Protein AF-0000000077903055 (afdb_homodimer)

Nearest PDB structures (foldseek):
  1r0u-assembly1_A  TM=8.007E-01  e=3.975E-08  Bacillus subtilis
  4rlu-assembly1_A  TM=5.010E-01  e=4.744E-01  Mycobacterium tuberculosis H37Rv
  4rlw-assembly1_A  TM=5.012E-01  e=4.744E-01  Mycobacterium tuberculosis H37Rv
  3oml-assembly1_A  TM=5.100E-01  e=9.884E-01  Drosophila melanogaster
  8pwz-assembly1_A-2  TM=3.673E-01  e=6.059E-01  Mycobacterium tuberculosis H37Rv

InterPro domains:
  IPR012674 Calycin [G3DSA:2.40.128.20] (6-153)
  IPR012674 Calycin [SSF50814] (25-152)
  IPR015231 Protein of unknown function DUF1934 [PF09148] (26-147)

Organism: NCBI:txid853

Sequence (308 aa):
MSKPLENYIIRIKSSIDQFDNEGVIREEDRDHIELMTRGSFTKKNGSYYISYKETQTIGFEGCTTTIKIAEDGSRVALLRFGRANSQLLIERDRRNLCHYETEVGSLTLGVTGDGIDCKLTEKGGSAAFSYLLDADDARIVSRNTLEMTVQHVNMSKPLENYIIRIKSSIDQFDNEGVIREEDRDHIELMTRGSFTKKNGSYYISYKETQTIGFEGCTTTIKIAEDGSRVALLRFGRANSQLLIERDRRNLCHYETEVGSLTLGVTGDGIDCKLTEKGGSAAFSYLLDADDARIVSRNTLEMTVQHVN

Secondary structure (DSSP, 8-state):
-------EEEEEEEEEEE--TTSPPPGGGEEEEEEEEEEEEEEETTEEEEEEE---TTS----EEEEEEETTSSEEEEEEESSS-EEEEEEBTBEEEEEEE-SS-EEEEEEEEEEEEE--BTTEEEEEEEEEEE-TT--EEEEEEEEEEEEE--/-------EEEEEEEEEEE--TTSPPPGGGEEEEEEEEEEEEEEETTEEEEEEE---TTS----EEEEEEETTSSEEEEEEESSS-EEEEEEBTBEEEEEEE-SS-EEEEEEEEEEEEE--BTTEEEEEEEEEEE-TT--EEEEEEEEEEEEE--

Solvent-accessible surface area (backbone atoms only — not comparable to full-atom values): 15883 Å² total; per-residue (Å²): 127,80,71,77,66,57,54,22,40,36,36,40,40,37,38,35,44,36,36,44,98,86,64,49,68,50,75,91,38,51,47,51,39,36,39,36,31,52,14,30,74,48,72,57,95,67,23,37,40,41,32,36,66,46,57,41,93,82,69,44,84,54,33,38,37,34,40,37,33,34,63,86,37,56,35,38,34,43,36,34,45,62,93,68,64,38,57,44,57,33,26,69,82,35,80,35,80,29,69,42,80,52,94,91,44,79,43,65,35,37,25,30,15,76,41,60,47,65,59,62,53,93,76,30,38,37,36,36,38,30,32,37,34,20,40,88,84,64,46,63,45,32,39,40,39,41,40,38,38,37,40,65,63,128,128,79,73,78,66,56,53,22,40,37,36,41,40,33,38,35,44,36,37,43,98,84,64,50,69,49,76,90,38,51,48,50,39,36,39,36,32,52,14,30,77,50,72,57,94,67,23,36,39,41,34,35,66,46,59,41,97,82,68,46,86,50,34,38,38,34,40,37,34,36,65,86,37,56,37,38,36,43,36,35,47,61,92,69,67,38,58,45,57,35,25,67,82,36,79,34,79,29,69,40,80,52,94,90,44,78,43,65,33,37,25,29,14,77,40,61,47,63,60,60,53,94,76,31,38,36,39,37,38,28,32,37,33,20,41,89,85,66,46,63,45,33,40,39,37,40,38,36,39,37,40,63,62,127

Radius of gyration: 19.92 Å; Cα contacts (8 Å, |Δi|>4): 836; chains: 2; bounding box: 52×53×40 Å

Structure (mmCIF, N/CA/C/O backbone):
data_AF-0000000077903055-model_v1
#
loop_
_entity.id
_entity.type
_entity.pdbx_description
1 polymer 'DUF1934 domain-containing protein'
#
loop_
_atom_site.group_PDB
_atom_site.id
_atom_site.type_symbol
_atom_site.label_atom_id
_atom_site.label_alt_id
_atom_site.label_comp_id
_atom_site.label_asym_id
_atom_site.label_entity_id
_atom_site.label_seq_id
_atom_site.pdbx_PDB_ins_code
_atom_site.Cartn_x
_atom_site.Cartn_y
_atom_site.Cartn_z
_atom_site.occupancy
_atom_site.B_iso_or_equiv
_atom_site.auth_seq_id
_atom_site.auth_comp_id
_atom_site.auth_asym_id
_atom_site.auth_atom_id
_atom_site.pdbx_PDB_model_num
ATOM 1 N N . MET A 1 1 ? 24.766 -7.297 4.523 1 34.44 1 MET A N 1
ATOM 2 C CA . MET A 1 1 ? 24.281 -7.754 3.227 1 34.44 1 MET A CA 1
ATOM 3 C C . MET A 1 1 ? 23.688 -6.598 2.428 1 34.44 1 MET A C 1
ATOM 5 O O . MET A 1 1 ? 23.031 -5.727 2.99 1 34.44 1 MET A O 1
ATOM 9 N N . SER A 1 2 ? 24.25 -6.273 1.332 1 46.31 2 SER A N 1
ATOM 10 C CA . SER A 1 2 ? 23.953 -5.113 0.496 1 46.31 2 SER A CA 1
ATOM 11 C C . SER A 1 2 ? 22.453 -5.027 0.19 1 46.31 2 SER A C 1
ATOM 13 O O . SER A 1 2 ? 21.812 -6.043 -0.061 1 46.31 2 SER A O 1
ATOM 15 N N . LYS A 1 3 ? 21.812 -4.156 0.69 1 57.69 3 LYS A N 1
ATOM 16 C CA . LYS A 1 3 ? 20.406 -3.959 0.342 1 57.69 3 LYS A CA 1
ATOM 17 C C . LYS A 1 3 ? 20.188 -4.176 -1.15 1 57.69 3 LYS A C 1
ATOM 19 O O . LYS A 1 3 ? 20.953 -3.701 -1.98 1 57.69 3 LYS A O 1
ATOM 24 N N . PRO A 1 4 ? 19.312 -5.203 -1.499 1 63.31 4 PRO A N 1
ATOM 25 C CA . PRO A 1 4 ? 19.094 -5.34 -2.941 1 63.31 4 PRO A CA 1
ATOM 26 C C . PRO A 1 4 ? 18.859 -4 -3.633 1 63.31 4 PRO A C 1
ATOM 28 O O . PRO A 1 4 ? 18.234 -3.107 -3.059 1 63.31 4 PRO A O 1
ATOM 31 N N . LEU A 1 5 ? 19.547 -3.898 -4.699 1 72.44 5 LEU A N 1
ATOM 32 C CA . LEU A 1 5 ? 19.453 -2.648 -5.445 1 72.44 5 LEU A CA 1
ATOM 33 C C . LEU A 1 5 ? 18.016 -2.416 -5.922 1 72.44 5 LEU A C 1
ATOM 35 O O . LEU A 1 5 ? 17.422 -3.287 -6.562 1 72.44 5 LEU A O 1
ATOM 39 N N . GLU A 1 6 ? 17.312 -1.484 -5.465 1 84.38 6 GLU A N 1
ATOM 40 C CA . GLU A 1 6 ? 15.969 -1.116 -5.906 1 84.38 6 GLU A CA 1
ATOM 41 C C . GLU A 1 6 ? 16.016 -0.256 -7.164 1 84.38 6 GLU A C 1
ATOM 43 O O . GLU A 1 6 ? 15.57 0.892 -7.156 1 84.38 6 GLU A O 1
ATOM 48 N N . ASN A 1 7 ? 16.422 -0.947 -8.32 1 91.19 7 ASN A N 1
ATOM 49 C CA . ASN A 1 7 ? 16.656 -0.188 -9.547 1 91.19 7 ASN A CA 1
ATOM 50 C C . ASN A 1 7 ? 15.594 -0.478 -10.594 1 91.19 7 ASN A C 1
ATOM 52 O O . ASN A 1 7 ? 15.852 -0.368 -11.797 1 91.19 7 ASN A O 1
ATOM 56 N N . TYR A 1 8 ? 14.523 -0.898 -10.156 1 95.06 8 TYR A N 1
ATOM 57 C CA . TYR A 1 8 ? 13.406 -1.129 -11.062 1 95.06 8 TYR A CA 1
ATOM 58 C C . TYR A 1 8 ? 12.156 -0.384 -10.594 1 95.06 8 TYR A C 1
ATOM 60 O O . TYR A 1 8 ? 11.961 -0.179 -9.391 1 95.06 8 TYR A O 1
ATOM 68 N N . ILE A 1 9 ? 11.32 0.032 -11.562 1 94.31 9 ILE A N 1
ATOM 69 C CA . ILE A 1 9 ? 9.969 0.513 -11.289 1 94.31 9 ILE A CA 1
ATOM 70 C C . ILE A 1 9 ? 8.984 -0.648 -11.367 1 94.31 9 ILE A C 1
ATOM 72 O O . ILE A 1 9 ? 8.906 -1.335 -12.391 1 94.31 9 ILE A O 1
ATOM 76 N N . ILE A 1 10 ? 8.297 -0.828 -10.312 1 94.75 10 ILE A N 1
ATOM 77 C CA . ILE A 1 10 ? 7.281 -1.867 -10.234 1 94.75 10 ILE A CA 1
ATOM 78 C C . ILE A 1 10 ? 5.891 -1.23 -10.258 1 94.75 10 ILE A C 1
ATOM 80 O O . ILE A 1 10 ? 5.594 -0.344 -9.453 1 94.75 10 ILE A O 1
ATOM 84 N N . ARG A 1 11 ? 5.074 -1.622 -11.195 1 94.44 11 ARG A N 1
ATOM 85 C CA . ARG A 1 11 ? 3.676 -1.216 -11.258 1 94.44 11 ARG A CA 1
ATOM 86 C C . ARG A 1 11 ? 2.75 -2.41 -11.055 1 94.44 11 ARG A C 1
ATOM 88 O O . ARG A 1 11 ? 2.912 -3.447 -11.695 1 94.44 11 ARG A O 1
ATOM 95 N N . ILE A 1 12 ? 1.831 -2.264 -10.133 1 93.56 12 ILE A N 1
ATOM 96 C CA . ILE A 1 12 ? 0.876 -3.332 -9.859 1 93.56 12 ILE A CA 1
ATOM 97 C C . ILE A 1 12 ? -0.546 -2.781 -9.922 1 93.56 12 ILE A C 1
ATOM 99 O O . ILE A 1 12 ? -0.854 -1.768 -9.289 1 93.56 12 ILE A O 1
ATOM 103 N N . LYS A 1 13 ? -1.354 -3.375 -10.727 1 92.75 13 LYS A N 1
ATOM 104 C CA . LYS A 1 13 ? -2.795 -3.141 -10.758 1 92.75 13 LYS A CA 1
ATOM 105 C C . LYS A 1 13 ? -3.561 -4.355 -10.234 1 92.75 13 LYS A C 1
ATOM 107 O O . LYS A 1 13 ? -3.387 -5.469 -10.742 1 92.75 13 LYS A O 1
ATOM 112 N N . SER A 1 14 ? -4.273 -4.121 -9.203 1 91.31 14 SER A N 1
ATOM 113 C CA . SER A 1 14 ? -5.043 -5.223 -8.633 1 91.31 14 SER A CA 1
ATOM 114 C C . SER A 1 14 ? -6.535 -4.91 -8.625 1 91.31 14 SER A C 1
ATOM 116 O O . SER A 1 14 ? -6.934 -3.752 -8.484 1 91.31 14 SER A O 1
ATOM 118 N N . SER A 1 15 ? -7.266 -5.965 -8.797 1 90.06 15 SER A N 1
ATOM 119 C CA . SER A 1 15 ? -8.719 -5.879 -8.695 1 90.06 15 SER A CA 1
ATOM 120 C C . SER A 1 15 ? -9.289 -7.055 -7.91 1 90.06 15 SER A C 1
ATOM 122 O O . SER A 1 15 ? -8.812 -8.188 -8.039 1 90.06 15 SER A O 1
ATOM 124 N N . ILE A 1 16 ? -10.25 -6.73 -7.047 1 87.31 16 ILE A N 1
ATOM 125 C CA . ILE A 1 16 ? -10.906 -7.766 -6.258 1 87.31 16 ILE A CA 1
ATOM 126 C C . ILE A 1 16 ? -12.414 -7.727 -6.512 1 87.31 16 ILE A C 1
ATOM 128 O O . ILE A 1 16 ? -13.055 -6.688 -6.324 1 87.31 16 ILE A O 1
ATOM 132 N N . ASP A 1 17 ? -12.859 -8.812 -6.977 1 87.81 17 ASP A N 1
ATOM 133 C CA . ASP A 1 17 ? -14.305 -9.031 -7.066 1 87.81 17 ASP A CA 1
ATOM 134 C C . ASP A 1 17 ? -14.805 -9.844 -5.875 1 87.81 17 ASP A C 1
ATOM 136 O O . ASP A 1 17 ? -14.484 -11.023 -5.738 1 87.81 17 ASP A O 1
ATOM 140 N N . GLN A 1 18 ? -15.516 -9.164 -5.035 1 84.88 18 GLN A N 1
ATOM 141 C CA . GLN A 1 18 ? -16.094 -9.859 -3.885 1 84.88 18 GLN A CA 1
ATOM 142 C C . GLN A 1 18 ? -17.469 -10.422 -4.211 1 84.88 18 GLN A C 1
ATOM 144 O O . GLN A 1 18 ? -18.281 -9.758 -4.852 1 84.88 18 GLN A O 1
ATOM 149 N N . PHE A 1 19 ? -17.594 -11.617 -3.82 1 83.19 19 PHE A N 1
ATOM 150 C CA . PHE A 1 19 ? -18.875 -12.266 -4.066 1 83.19 19 PHE A CA 1
ATOM 151 C C . PHE A 1 19 ? -19.766 -12.203 -2.828 1 83.19 19 PHE A C 1
ATOM 153 O O . PHE A 1 19 ? -19.281 -12.422 -1.71 1 83.19 19 PHE A O 1
ATOM 160 N N . ASP A 1 20 ? -20.969 -11.672 -3.045 1 76.94 20 ASP A N 1
ATOM 161 C CA . ASP A 1 20 ? -21.906 -11.703 -1.92 1 76.94 20 ASP A CA 1
ATOM 162 C C . ASP A 1 20 ? -22.422 -13.117 -1.676 1 76.94 20 ASP A C 1
ATOM 164 O O . ASP A 1 20 ? -21.969 -14.07 -2.312 1 76.94 20 ASP A O 1
ATOM 168 N N . ASN A 1 21 ? -23.25 -13.172 -0.69 1 74.62 21 ASN A N 1
ATOM 169 C CA . ASN A 1 21 ? -23.766 -14.469 -0.281 1 74.62 21 ASN A CA 1
ATOM 170 C C . ASN A 1 21 ? -24.469 -15.18 -1.431 1 74.62 21 ASN A C 1
ATOM 172 O O . ASN A 1 21 ? -24.562 -16.406 -1.438 1 74.62 21 ASN A O 1
ATOM 176 N N . GLU A 1 22 ? -24.969 -14.406 -2.42 1 73.56 22 GLU A N 1
ATOM 177 C CA . GLU A 1 22 ? -25.672 -14.984 -3.561 1 73.56 22 GLU A CA 1
ATOM 178 C C . GLU A 1 22 ? -24.734 -15.18 -4.75 1 73.56 22 GLU A C 1
ATOM 180 O O . GLU A 1 22 ? -25.156 -15.594 -5.824 1 73.56 22 GLU A O 1
ATOM 185 N N . GLY A 1 23 ? -23.484 -14.883 -4.52 1 70.56 23 GLY A N 1
ATOM 186 C CA . GLY A 1 23 ? -22.484 -15.07 -5.559 1 70.56 23 GLY A CA 1
ATOM 187 C C . GLY A 1 23 ? -22.453 -13.938 -6.57 1 70.56 23 GLY A C 1
ATOM 188 O O . GLY A 1 23 ? -21.922 -14.102 -7.672 1 70.56 23 GLY A O 1
ATOM 189 N N . VAL A 1 24 ? -23.188 -12.867 -6.285 1 70.81 24 VAL A N 1
ATOM 190 C CA . VAL A 1 24 ? -23.281 -11.758 -7.227 1 70.81 24 VAL A CA 1
ATOM 191 C C . VAL A 1 24 ? -22.266 -10.688 -6.867 1 70.81 24 VAL A C 1
ATOM 193 O O . VAL A 1 24 ? -22 -10.438 -5.688 1 70.81 24 VAL A O 1
ATOM 196 N N . ILE A 1 25 ? -21.641 -10.102 -7.914 1 72.69 25 ILE A N 1
ATOM 197 C CA . ILE A 1 25 ? -20.672 -9.023 -7.758 1 72.69 25 ILE A CA 1
ATOM 198 C C . ILE A 1 25 ? -21.375 -7.676 -7.973 1 72.69 25 ILE A C 1
ATOM 200 O O . ILE A 1 25 ? -22.016 -7.461 -9 1 72.69 25 ILE A O 1
ATOM 204 N N . ARG A 1 26 ? -21.391 -6.883 -6.957 1 67.25 26 ARG A N 1
ATOM 205 C CA . ARG A 1 26 ? -21.859 -5.516 -7.145 1 67.25 26 ARG A CA 1
ATOM 206 C C . ARG A 1 26 ? -20.703 -4.566 -7.406 1 67.25 26 ARG A C 1
ATOM 208 O O . ARG A 1 26 ? -19.547 -4.875 -7.086 1 67.25 26 ARG A O 1
ATOM 215 N N . GLU A 1 27 ? -20.797 -3.566 -8.328 1 64.62 27 GLU A N 1
ATOM 216 C CA . GLU A 1 27 ? -19.766 -2.582 -8.648 1 64.62 27 GLU A CA 1
ATOM 217 C C . GLU A 1 27 ? -19.078 -2.068 -7.387 1 64.62 27 GLU A C 1
ATOM 219 O O . GLU A 1 27 ? -17.859 -1.878 -7.367 1 64.62 27 GLU A O 1
ATOM 224 N N . GLU A 1 28 ? -19.922 -1.822 -6.402 1 63.84 28 GLU A N 1
ATOM 225 C CA . GLU A 1 28 ? -19.406 -1.31 -5.137 1 63.84 28 GLU A CA 1
ATOM 226 C C . GLU A 1 28 ? -18.484 -2.322 -4.469 1 63.84 28 GLU A C 1
ATOM 228 O O . GLU A 1 28 ? -17.719 -1.973 -3.561 1 63.84 28 GLU A O 1
ATOM 233 N N . ASP A 1 29 ? -18.562 -3.41 -5.137 1 64.19 29 ASP A N 1
ATOM 234 C CA . ASP A 1 29 ? -17.797 -4.477 -4.504 1 64.19 29 ASP A CA 1
ATOM 235 C C . ASP A 1 29 ? -16.5 -4.746 -5.262 1 64.19 29 ASP A C 1
ATOM 237 O O . ASP A 1 29 ? -15.828 -5.746 -5.012 1 64.19 29 ASP A O 1
ATOM 241 N N . ARG A 1 30 ? -16.281 -3.916 -6.254 1 73.12 30 ARG A N 1
ATOM 242 C CA . ARG A 1 30 ? -15.023 -4.031 -6.984 1 73.12 30 ARG A CA 1
ATOM 243 C C . ARG A 1 30 ? -13.992 -3.031 -6.469 1 73.12 30 ARG A C 1
ATOM 245 O O . ARG A 1 30 ? -14.273 -1.835 -6.375 1 73.12 30 ARG A O 1
ATOM 252 N N . ASP A 1 31 ? -12.93 -3.584 -5.961 1 77.31 31 ASP A N 1
ATOM 253 C CA . ASP A 1 31 ? -11.836 -2.738 -5.5 1 77.31 31 ASP A CA 1
ATOM 254 C C . ASP A 1 31 ? -10.664 -2.771 -6.484 1 77.31 31 ASP A C 1
ATOM 256 O O . ASP A 1 31 ? -10.289 -3.838 -6.973 1 77.31 31 ASP A O 1
ATOM 260 N N . HIS A 1 32 ? -10.344 -1.588 -6.891 1 84 32 HIS A N 1
ATOM 261 C CA . HIS A 1 32 ? -9.164 -1.462 -7.738 1 84 32 HIS A CA 1
ATOM 262 C C . HIS A 1 32 ? -8.055 -0.683 -7.035 1 84 32 HIS A C 1
ATOM 264 O O . HIS A 1 32 ? -8.32 0.332 -6.387 1 84 32 HIS A O 1
ATOM 270 N N . ILE A 1 33 ? -6.922 -1.179 -7.133 1 87.38 33 ILE A N 1
ATOM 271 C CA . ILE A 1 33 ? -5.766 -0.494 -6.562 1 87.38 33 ILE A CA 1
ATOM 272 C C . ILE A 1 33 ? -4.613 -0.497 -7.562 1 87.38 33 ILE A C 1
ATOM 274 O O . ILE A 1 33 ? -4.359 -1.507 -8.227 1 87.38 33 ILE A O 1
ATOM 278 N N . GLU A 1 34 ? -4.02 0.64 -7.707 1 89.81 34 GLU A N 1
ATOM 279 C CA . GLU A 1 34 ? -2.777 0.73 -8.469 1 89.81 34 GLU A CA 1
ATOM 280 C C . GLU A 1 34 ? -1.635 1.257 -7.605 1 89.81 34 GLU A C 1
ATOM 282 O O . GLU A 1 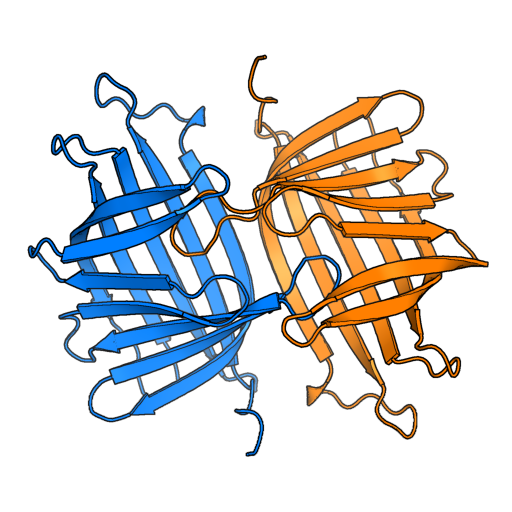34 ? -1.82 2.189 -6.82 1 89.81 34 GLU A O 1
ATOM 287 N N . LEU A 1 35 ? -0.567 0.65 -7.859 1 90.12 35 LEU A N 1
ATOM 288 C CA . LEU A 1 35 ? 0.634 1.016 -7.117 1 90.12 35 LEU A CA 1
ATOM 289 C C . LEU A 1 35 ? 1.834 1.139 -8.047 1 90.12 35 LEU A C 1
ATOM 291 O O . LEU A 1 35 ? 1.995 0.334 -8.969 1 90.12 35 LEU A O 1
ATOM 295 N N . MET A 1 36 ? 2.586 2.115 -7.828 1 90.31 36 MET A N 1
ATOM 296 C CA . MET A 1 36 ? 3.885 2.264 -8.477 1 90.31 36 MET A CA 1
ATOM 297 C C . MET A 1 36 ? 4.973 2.566 -7.453 1 90.31 36 MET A C 1
ATOM 299 O O . MET A 1 36 ? 4.848 3.504 -6.664 1 90.31 36 MET A O 1
ATOM 303 N N . THR A 1 37 ? 6 1.793 -7.477 1 89.44 37 THR A N 1
ATOM 304 C CA . THR A 1 37 ? 7.066 1.95 -6.496 1 89.44 37 THR A CA 1
ATOM 305 C C . THR A 1 37 ? 8.398 1.456 -7.055 1 89.44 37 THR A C 1
ATOM 307 O O . THR A 1 37 ? 8.422 0.762 -8.078 1 89.44 37 THR A O 1
ATOM 310 N N . ARG A 1 38 ? 9.391 1.838 -6.352 1 88.94 38 ARG A N 1
ATOM 311 C CA . ARG A 1 38 ? 10.688 1.241 -6.656 1 88.94 38 ARG A CA 1
ATOM 312 C C . ARG A 1 38 ? 10.836 -0.117 -5.98 1 88.94 38 ARG A C 1
ATOM 314 O O . ARG A 1 38 ? 10.281 -0.346 -4.902 1 88.94 38 ARG A O 1
ATOM 321 N N . GLY A 1 39 ? 11.562 -1.019 -6.637 1 91.69 39 GLY A N 1
ATOM 322 C CA . GLY A 1 39 ? 11.812 -2.34 -6.082 1 91.69 39 GLY A CA 1
ATOM 323 C C . GLY A 1 39 ? 12.961 -3.062 -6.758 1 91.69 39 GLY A C 1
ATOM 324 O O . GLY A 1 39 ? 13.742 -2.449 -7.492 1 91.69 39 GLY A O 1
ATOM 325 N N . SER A 1 40 ? 13.117 -4.223 -6.371 1 94.75 40 SER A N 1
ATOM 326 C CA . SER A 1 40 ? 14.156 -5.07 -6.949 1 94.75 40 SER A CA 1
ATOM 327 C C . SER A 1 40 ? 13.555 -6.156 -7.836 1 94.75 40 SER A C 1
ATOM 329 O O . SER A 1 40 ? 12.398 -6.543 -7.656 1 94.75 40 SER A O 1
ATOM 331 N N . PHE A 1 41 ? 14.375 -6.562 -8.828 1 97.19 41 PHE A N 1
ATOM 332 C CA . PHE A 1 41 ? 13.992 -7.586 -9.797 1 97.19 41 PHE A CA 1
ATOM 333 C C . PHE A 1 41 ? 15.18 -8.477 -10.133 1 97.19 41 PHE A C 1
ATOM 335 O O . PHE A 1 41 ? 16.266 -7.988 -10.438 1 97.19 41 PHE A O 1
ATOM 342 N N . THR A 1 42 ? 14.867 -9.82 -9.984 1 97.44 42 THR A N 1
ATOM 343 C CA . THR A 1 42 ? 15.945 -10.758 -10.312 1 97.44 42 THR A CA 1
ATOM 344 C C . THR A 1 42 ? 15.375 -12.078 -10.812 1 97.44 42 THR A C 1
ATOM 346 O O . THR A 1 42 ? 14.211 -12.398 -10.555 1 97.44 42 THR A O 1
ATOM 349 N N . LYS A 1 43 ? 16.125 -12.75 -11.555 1 97.44 43 LYS A N 1
ATOM 350 C CA . LYS A 1 43 ? 15.836 -14.133 -11.922 1 97.44 43 LYS A CA 1
ATOM 351 C C . LYS A 1 43 ? 16.812 -15.094 -11.234 1 97.44 43 LYS A C 1
ATOM 353 O O . LYS A 1 43 ? 18.016 -14.906 -11.297 1 97.44 43 LYS A O 1
ATOM 358 N N . LYS A 1 44 ? 16.25 -16.109 -10.562 1 96.69 44 LYS A N 1
ATOM 359 C CA . LYS A 1 44 ? 17.047 -17.109 -9.875 1 96.69 44 LYS A CA 1
ATOM 360 C C . LYS A 1 44 ? 16.359 -18.469 -9.883 1 96.69 44 LYS A C 1
ATOM 362 O O . LYS A 1 44 ? 15.172 -18.578 -9.547 1 96.69 44 LYS A O 1
ATOM 367 N N . ASN A 1 45 ? 17.047 -19.516 -10.25 1 96.44 45 ASN A N 1
ATOM 368 C CA . ASN A 1 45 ? 16.594 -20.891 -10.172 1 96.44 45 ASN A CA 1
ATOM 369 C C . ASN A 1 45 ? 15.227 -21.078 -10.836 1 96.44 45 ASN A C 1
ATOM 371 O O . ASN A 1 45 ? 14.312 -21.656 -10.234 1 96.44 45 ASN A O 1
ATOM 375 N N . GLY A 1 46 ? 15.078 -20.562 -12.031 1 96.56 46 GLY A N 1
ATOM 376 C CA . GLY A 1 46 ? 13.898 -20.781 -12.852 1 96.56 46 GLY A CA 1
ATOM 377 C C . GLY A 1 46 ? 12.703 -19.969 -12.406 1 96.56 46 GLY A C 1
ATOM 378 O O . GLY A 1 46 ? 11.57 -20.25 -12.797 1 96.56 46 GLY A O 1
ATOM 379 N N . SER A 1 47 ? 13.023 -18.906 -11.586 1 98.19 47 SER A N 1
ATOM 380 C CA . SER A 1 47 ? 11.93 -18.047 -11.117 1 98.19 47 SER A CA 1
ATOM 381 C C . SER A 1 47 ? 12.328 -16.578 -11.133 1 98.19 47 SER A C 1
ATOM 383 O O . SER A 1 47 ? 13.508 -16.25 -11.008 1 98.19 47 SER A O 1
ATOM 385 N N . TYR A 1 48 ? 11.336 -15.75 -11.398 1 98.44 48 TYR A N 1
ATOM 386 C CA . TYR A 1 48 ? 11.5 -14.305 -11.25 1 98.44 48 TYR A CA 1
ATOM 387 C C . TYR A 1 48 ? 11.07 -13.852 -9.867 1 98.44 48 TYR A C 1
ATOM 389 O O . TYR A 1 48 ? 10.07 -14.328 -9.328 1 98.44 48 TYR A O 1
ATOM 397 N N . TYR A 1 49 ? 11.828 -12.93 -9.32 1 97.88 49 TYR A N 1
ATOM 398 C CA . TYR A 1 49 ? 11.523 -12.328 -8.023 1 97.88 49 TYR A CA 1
ATOM 399 C C . TYR A 1 49 ? 11.344 -10.82 -8.148 1 97.88 49 TYR A C 1
ATOM 401 O O . TYR A 1 49 ? 12.25 -10.117 -8.602 1 97.88 49 TYR A O 1
ATOM 409 N N . ILE A 1 50 ? 10.188 -10.383 -7.816 1 96.5 50 IL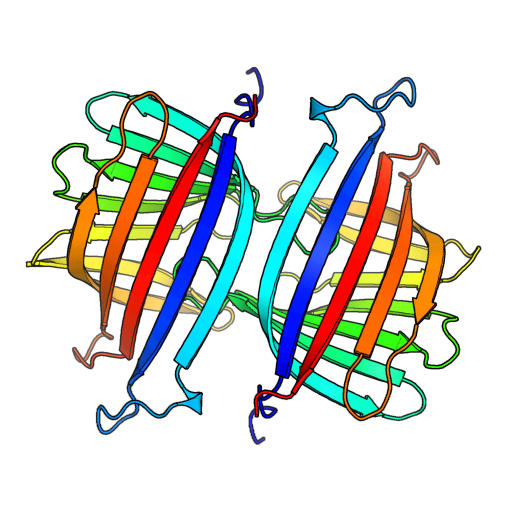E A N 1
ATOM 410 C CA . ILE A 1 50 ? 9.875 -8.961 -7.723 1 96.5 50 ILE A CA 1
ATOM 411 C C . ILE A 1 50 ? 9.664 -8.578 -6.258 1 96.5 50 ILE A C 1
ATOM 413 O O . ILE A 1 50 ? 8.742 -9.07 -5.605 1 96.5 50 ILE A O 1
ATOM 417 N N . SER A 1 51 ? 10.5 -7.645 -5.781 1 93.44 51 SER A N 1
ATOM 418 C CA . SER A 1 51 ? 10.43 -7.273 -4.375 1 93.44 51 SER A CA 1
ATOM 419 C C . SER A 1 51 ? 10.32 -5.762 -4.207 1 93.44 51 SER A C 1
ATOM 421 O O . SER A 1 51 ? 10.992 -5.004 -4.906 1 93.44 51 SER A O 1
ATOM 423 N N . TYR A 1 52 ? 9.414 -5.367 -3.287 1 88.56 52 TYR A N 1
ATOM 424 C CA . TYR A 1 52 ? 9.242 -3.947 -2.994 1 88.56 52 TYR A CA 1
ATOM 425 C C . TYR A 1 52 ? 8.789 -3.74 -1.553 1 88.56 52 TYR A C 1
ATOM 427 O O . TYR A 1 52 ? 8.18 -4.633 -0.952 1 88.56 52 TYR A O 1
ATOM 435 N N . LYS A 1 53 ? 9.055 -2.588 -1.085 1 80.88 53 LYS A N 1
ATOM 436 C CA . LYS A 1 53 ? 8.633 -2.23 0.266 1 80.88 53 LYS A CA 1
ATOM 437 C C . LYS A 1 53 ? 7.234 -1.628 0.264 1 80.88 53 LYS A C 1
ATOM 439 O O . LYS A 1 53 ? 6.906 -0.804 -0.593 1 80.88 53 LYS A O 1
ATOM 444 N N . GLU A 1 54 ? 6.406 -2.213 1.107 1 75.62 54 GLU A N 1
ATOM 445 C CA . GLU A 1 54 ? 5.078 -1.637 1.298 1 75.62 54 GLU A CA 1
ATOM 446 C C . GLU A 1 54 ? 5.129 -0.426 2.225 1 75.62 54 GLU A C 1
ATOM 448 O O . GLU A 1 54 ? 5.363 -0.566 3.426 1 75.62 54 GLU A O 1
ATOM 453 N N . THR A 1 55 ? 5.574 0.659 1.656 1 62.06 55 THR A N 1
ATOM 454 C CA . THR A 1 55 ? 5.719 1.851 2.484 1 62.06 55 THR A CA 1
ATOM 455 C C . THR A 1 55 ? 4.355 2.361 2.938 1 62.06 55 THR A C 1
ATOM 457 O O . THR A 1 55 ? 3.369 2.256 2.203 1 62.06 55 THR A O 1
ATOM 460 N N . GLN A 1 56 ? 4.293 2.379 4.203 1 60.72 56 GLN A N 1
ATOM 461 C CA . GLN A 1 56 ? 3.105 3.043 4.73 1 60.72 56 GLN A CA 1
ATOM 462 C C . GLN A 1 56 ? 3.049 4.504 4.289 1 60.72 56 GLN A C 1
ATOM 464 O O . GLN A 1 56 ? 4.086 5.133 4.078 1 60.72 56 GLN A O 1
ATOM 469 N N . THR A 1 57 ? 1.986 4.949 3.588 1 54.69 57 THR A N 1
ATOM 470 C CA . THR A 1 57 ? 1.826 6.324 3.131 1 54.69 57 THR A CA 1
ATOM 471 C C . THR A 1 57 ? 2.637 7.281 4 1 54.69 57 THR A C 1
ATOM 473 O O . THR A 1 57 ? 3.111 8.312 3.521 1 54.69 57 THR A O 1
ATOM 476 N N . ILE A 1 58 ? 2.871 6.941 5.227 1 54.28 58 ILE A N 1
ATOM 477 C CA . ILE A 1 58 ? 3.492 7.895 6.137 1 54.28 58 ILE A CA 1
ATOM 478 C C . ILE A 1 58 ? 5 7.664 6.18 1 54.28 58 ILE A C 1
ATOM 480 O O . ILE A 1 58 ? 5.695 8.227 7.027 1 54.28 58 ILE A O 1
ATOM 484 N N . GLY A 1 59 ? 5.629 7 5.184 1 53.25 59 GLY A N 1
ATOM 485 C CA . GLY A 1 59 ? 7.078 6.891 5.109 1 53.25 59 GLY A CA 1
ATOM 486 C C . GLY A 1 59 ? 7.637 5.77 5.969 1 53.25 59 GLY A C 1
ATOM 487 O O . GLY A 1 59 ? 8.844 5.516 5.957 1 53.25 59 GLY A O 1
ATOM 488 N N . PHE A 1 60 ? 6.922 5.289 6.848 1 55.03 60 PHE A N 1
ATOM 489 C CA . PHE A 1 60 ? 7.613 4.359 7.734 1 55.03 60 PHE A CA 1
ATOM 490 C C . PHE A 1 60 ? 7.609 2.951 7.152 1 55.03 60 PHE A C 1
ATOM 492 O O . PHE A 1 60 ? 6.695 2.58 6.418 1 55.03 60 PHE A O 1
ATOM 499 N N . GLU A 1 61 ? 8.883 2.535 7.277 1 56.84 61 GLU A N 1
ATOM 500 C CA . GLU A 1 61 ? 9.203 1.254 6.652 1 56.84 61 GLU A CA 1
ATOM 501 C C . GLU A 1 61 ? 8.211 0.173 7.082 1 56.84 61 GLU A C 1
ATOM 503 O O . GLU A 1 61 ? 7.895 0.05 8.266 1 56.84 61 GLU A O 1
ATOM 508 N N . GLY A 1 62 ? 7.484 -0.201 6.266 1 63.34 62 GLY A N 1
ATOM 509 C CA . GLY A 1 62 ? 6.516 -1.261 6.484 1 63.34 62 GLY A CA 1
ATOM 510 C C . GLY A 1 62 ? 7.023 -2.631 6.082 1 63.34 62 GLY A C 1
ATOM 511 O O . GLY A 1 62 ? 8.195 -2.947 6.285 1 63.34 62 GLY A O 1
ATOM 512 N N . CYS A 1 63 ? 6.379 -3.541 5.609 1 73.94 63 CYS A N 1
ATOM 513 C CA . CYS A 1 63 ? 6.512 -4.914 5.141 1 73.94 63 CYS A CA 1
ATOM 514 C C . CYS A 1 63 ? 7.098 -4.957 3.736 1 73.94 63 CYS A C 1
ATOM 516 O O . CYS A 1 63 ? 6.977 -3.996 2.977 1 73.94 63 CYS A O 1
ATOM 518 N N . THR A 1 64 ? 8.008 -5.984 3.619 1 82.06 64 THR A N 1
ATOM 519 C CA . THR A 1 64 ? 8.477 -6.254 2.266 1 82.06 64 THR A CA 1
ATOM 520 C C . THR A 1 64 ? 7.625 -7.336 1.604 1 82.06 64 THR A C 1
ATOM 522 O O . THR A 1 64 ? 7.336 -8.367 2.217 1 82.06 64 THR A O 1
ATOM 525 N N . THR A 1 65 ? 7.18 -7.027 0.468 1 87.5 65 THR A N 1
ATOM 526 C CA . THR A 1 65 ? 6.457 -8.023 -0.317 1 87.5 65 THR A CA 1
ATOM 527 C C . THR A 1 65 ? 7.316 -8.523 -1.473 1 87.5 65 THR A C 1
ATOM 529 O O . THR A 1 65 ? 7.98 -7.738 -2.148 1 87.5 65 THR A O 1
ATOM 532 N N . THR A 1 66 ? 7.379 -9.844 -1.614 1 93.19 66 THR A N 1
ATOM 533 C CA . THR A 1 66 ? 8.047 -10.469 -2.752 1 93.19 66 THR A CA 1
ATOM 534 C C . THR A 1 66 ? 7.066 -11.328 -3.541 1 93.19 66 THR A C 1
ATOM 536 O O . THR A 1 66 ? 6.336 -12.141 -2.961 1 93.19 66 THR A O 1
ATOM 539 N N . ILE A 1 67 ? 7.07 -11.102 -4.793 1 95.5 67 ILE A N 1
ATOM 540 C CA . ILE A 1 67 ? 6.316 -11.945 -5.711 1 95.5 67 ILE A CA 1
ATOM 541 C C . ILE A 1 67 ? 7.273 -12.859 -6.473 1 95.5 67 ILE A C 1
ATOM 543 O O . ILE A 1 67 ? 8.156 -12.391 -7.188 1 95.5 67 ILE A O 1
ATOM 547 N N . LYS A 1 68 ? 7.078 -14.133 -6.234 1 97.25 68 LYS A N 1
ATOM 548 C CA . LYS A 1 68 ? 7.863 -15.156 -6.926 1 97.25 68 LYS A CA 1
ATOM 549 C C . LYS A 1 68 ? 7.051 -15.812 -8.039 1 97.25 68 LYS A C 1
ATOM 551 O O . LYS A 1 68 ? 5.988 -16.391 -7.777 1 97.25 68 LYS A O 1
ATOM 556 N N . ILE A 1 69 ? 7.57 -15.781 -9.242 1 97.94 69 ILE A N 1
ATOM 557 C CA . ILE A 1 69 ? 6.848 -16.328 -10.383 1 97.94 69 ILE A CA 1
ATOM 558 C C . ILE A 1 69 ? 7.727 -17.344 -11.109 1 97.94 69 ILE A C 1
ATOM 560 O O . ILE A 1 69 ? 8.836 -17.031 -11.539 1 97.94 69 ILE A O 1
ATOM 564 N N . ALA A 1 70 ? 7.164 -18.5 -11.195 1 97.62 70 ALA A N 1
ATOM 565 C CA . ALA A 1 70 ? 7.879 -19.516 -11.977 1 97.62 70 ALA A CA 1
ATOM 566 C C . ALA A 1 70 ? 7.98 -19.094 -13.438 1 97.62 70 ALA A C 1
ATOM 568 O O . ALA A 1 70 ? 7 -18.641 -14.039 1 97.62 70 ALA A O 1
ATOM 569 N N . GLU A 1 71 ? 9.086 -19.281 -14.016 1 96.31 71 GLU A N 1
ATOM 570 C CA . GLU A 1 71 ? 9.336 -18.875 -15.391 1 96.31 71 GLU A CA 1
ATOM 571 C C . GLU A 1 71 ? 8.383 -19.562 -16.359 1 96.31 71 GLU A C 1
ATOM 573 O O . GLU A 1 71 ? 7.98 -18.984 -17.375 1 96.31 71 GLU A O 1
ATOM 578 N N . ASP A 1 72 ? 7.953 -20.781 -16.031 1 95.19 72 ASP A N 1
ATOM 579 C CA . ASP A 1 72 ? 7.074 -21.531 -16.906 1 95.19 72 ASP A CA 1
ATOM 580 C C . ASP A 1 72 ? 5.613 -21.172 -16.688 1 95.19 72 ASP A C 1
ATOM 582 O O . ASP A 1 72 ? 4.715 -21.734 -17.312 1 95.19 72 ASP A O 1
ATOM 586 N N . GLY A 1 73 ? 5.402 -20.25 -15.773 1 94.62 73 GLY A N 1
ATOM 587 C CA . GLY A 1 73 ? 4.059 -19.766 -15.508 1 94.62 73 GLY A CA 1
ATOM 588 C C . GLY A 1 73 ? 3.207 -20.766 -14.742 1 94.62 73 GLY A C 1
ATOM 589 O O . GLY A 1 73 ? 1.977 -20.703 -14.797 1 94.62 73 GLY A O 1
ATOM 590 N N . SER A 1 74 ? 3.832 -21.688 -14.039 1 95.19 74 SER A N 1
ATOM 591 C CA . SER A 1 74 ? 3.08 -22.734 -13.367 1 95.19 74 SER A CA 1
ATOM 592 C C . SER A 1 74 ? 2.598 -22.281 -11.992 1 95.19 74 SER A C 1
ATOM 594 O O . SER A 1 74 ? 1.581 -22.766 -11.492 1 95.19 74 SER A O 1
ATOM 596 N N . ARG A 1 75 ? 3.365 -21.391 -11.422 1 96.75 75 ARG A N 1
ATOM 597 C CA . ARG A 1 75 ? 3 -21.016 -10.055 1 96.75 75 ARG A CA 1
ATOM 598 C C . ARG A 1 75 ? 3.48 -19.609 -9.727 1 96.75 75 ARG A C 1
ATOM 600 O O . ARG A 1 75 ? 4.484 -19.141 -10.266 1 96.75 75 ARG A O 1
ATOM 607 N N . VAL A 1 76 ? 2.77 -18.984 -8.875 1 97.19 76 VAL A N 1
ATOM 608 C CA . VAL A 1 76 ? 3.1 -17.688 -8.305 1 97.19 76 VAL A CA 1
ATOM 609 C C . VAL A 1 76 ? 2.986 -17.734 -6.781 1 97.19 76 VAL A C 1
ATOM 611 O O . VAL A 1 76 ? 1.999 -18.25 -6.246 1 97.19 76 VAL A O 1
ATOM 614 N N . ALA A 1 77 ? 4 -17.266 -6.109 1 95.56 77 ALA A N 1
ATOM 615 C CA . ALA A 1 77 ? 3.949 -17.125 -4.656 1 95.56 77 ALA A CA 1
ATOM 616 C C . ALA A 1 77 ? 4.047 -15.656 -4.25 1 95.56 77 ALA A C 1
ATOM 618 O O . ALA A 1 77 ? 4.934 -14.938 -4.711 1 95.56 77 ALA A O 1
ATOM 619 N N . LEU A 1 78 ? 3.088 -15.227 -3.502 1 93 78 LEU A N 1
ATOM 620 C CA . LEU A 1 78 ? 3.16 -13.922 -2.852 1 93 78 LEU A CA 1
ATOM 621 C C . LEU A 1 78 ? 3.666 -14.055 -1.419 1 93 78 LEU A C 1
ATOM 623 O O . LEU A 1 78 ? 2.996 -14.648 -0.573 1 93 78 LEU A O 1
ATOM 627 N N . LEU A 1 79 ? 4.82 -13.406 -1.233 1 89.75 79 LEU A N 1
ATOM 628 C CA . LEU A 1 79 ? 5.488 -13.516 0.06 1 89.75 79 LEU A CA 1
ATOM 629 C C . LEU A 1 79 ? 5.566 -12.156 0.747 1 89.75 79 LEU A C 1
ATOM 631 O O . LEU A 1 79 ? 6.062 -11.195 0.165 1 89.75 79 LEU A O 1
ATOM 635 N N . ARG A 1 80 ? 4.996 -12.086 1.902 1 82.38 80 ARG A N 1
ATOM 636 C CA . ARG A 1 80 ? 5.09 -10.875 2.701 1 82.38 80 ARG A CA 1
ATOM 637 C C . ARG A 1 80 ? 5.906 -11.109 3.967 1 82.38 80 ARG A C 1
ATOM 639 O O . ARG A 1 80 ? 5.641 -12.047 4.719 1 82.38 80 ARG A O 1
ATOM 646 N N . PHE A 1 81 ? 6.922 -10.211 4.055 1 78.69 81 PHE A N 1
ATOM 647 C CA . PHE A 1 81 ? 7.797 -10.336 5.215 1 78.69 81 PHE A CA 1
ATOM 648 C C . PHE A 1 81 ? 7.766 -9.07 6.059 1 78.69 81 PHE A C 1
ATOM 650 O O . PHE A 1 81 ? 7.945 -7.965 5.535 1 78.69 81 PHE A O 1
ATOM 657 N N . GLY A 1 82 ? 7.48 -9.172 7.383 1 71.62 82 GLY A N 1
ATOM 658 C CA . GLY A 1 82 ? 7.41 -8.07 8.328 1 71.62 82 GLY A CA 1
ATOM 659 C C . GLY A 1 82 ? 6.672 -8.422 9.602 1 71.62 82 GLY A C 1
ATOM 660 O O . GLY A 1 82 ? 6.984 -9.422 10.25 1 71.62 82 GLY A O 1
ATOM 661 N N . ARG A 1 83 ? 5.664 -7.535 9.945 1 64.25 83 ARG A N 1
ATOM 662 C CA . ARG A 1 83 ? 4.918 -7.758 11.18 1 64.25 83 ARG A CA 1
ATOM 663 C C . ARG A 1 83 ? 3.994 -8.969 11.055 1 64.25 83 ARG A C 1
ATOM 665 O O . ARG A 1 83 ? 3.748 -9.672 12.039 1 64.25 83 ARG A O 1
ATOM 672 N N . ALA A 1 84 ? 3.428 -9.172 9.906 1 66.19 84 ALA A N 1
ATOM 673 C CA . ALA A 1 84 ? 2.576 -10.328 9.633 1 66.19 84 ALA A CA 1
ATOM 674 C C . ALA A 1 84 ? 3.057 -11.086 8.406 1 66.19 84 ALA A C 1
ATOM 676 O O . ALA A 1 84 ? 2.701 -10.742 7.273 1 66.19 84 ALA A O 1
ATOM 677 N N . ASN A 1 85 ? 3.863 -12.094 8.664 1 73 85 ASN A N 1
ATOM 678 C CA . ASN A 1 85 ? 4.328 -12.914 7.551 1 73 85 ASN A CA 1
ATOM 679 C C . ASN A 1 85 ? 3.182 -13.688 6.902 1 73 85 ASN A C 1
ATOM 681 O O . ASN A 1 85 ? 2.285 -14.172 7.594 1 73 85 ASN A O 1
ATOM 685 N N . SER A 1 86 ? 3.072 -13.625 5.668 1 78.25 86 SER A N 1
ATOM 686 C CA . SER A 1 86 ? 2.053 -14.383 4.953 1 78.25 86 SER A CA 1
ATOM 687 C C . SER A 1 86 ? 2.576 -14.883 3.609 1 78.25 86 SER A C 1
ATOM 689 O O . SER A 1 86 ? 3.506 -14.305 3.047 1 78.25 86 SER A O 1
ATOM 691 N N . GLN A 1 87 ? 2.068 -16.109 3.324 1 86.94 87 GLN A N 1
ATOM 692 C CA . GLN A 1 87 ? 2.395 -16.688 2.027 1 86.94 87 GLN A CA 1
ATOM 693 C C . GLN A 1 87 ? 1.139 -17.172 1.305 1 86.94 87 GLN A C 1
ATOM 695 O O . GLN A 1 87 ? 0.311 -17.875 1.885 1 86.94 87 GLN A O 1
ATOM 700 N N . LEU A 1 88 ? 1.021 -16.719 0.081 1 90.94 88 LEU A N 1
ATOM 701 C CA . LEU A 1 88 ? -0.057 -17.156 -0.8 1 90.94 88 LEU A CA 1
ATOM 702 C C . LEU A 1 88 ? 0.501 -17.828 -2.055 1 90.94 88 LEU A C 1
ATOM 704 O O . LEU A 1 88 ? 1.287 -17.219 -2.785 1 90.94 88 LEU A O 1
ATOM 708 N N . LEU A 1 89 ? 0.058 -19.078 -2.186 1 94.75 89 LEU A N 1
ATOM 709 C CA . LEU A 1 89 ? 0.54 -19.844 -3.336 1 94.75 89 LEU A CA 1
ATOM 710 C C . LEU A 1 89 ? -0.568 -20.031 -4.367 1 94.75 89 LEU A C 1
ATOM 712 O O . LEU A 1 89 ? -1.634 -20.562 -4.047 1 94.75 89 LEU A O 1
ATOM 716 N N . ILE A 1 90 ? -0.268 -19.609 -5.516 1 96.19 90 ILE A N 1
ATOM 717 C CA . ILE A 1 90 ? -1.197 -19.734 -6.637 1 96.19 90 ILE A CA 1
ATOM 718 C C . ILE A 1 90 ? -0.664 -20.75 -7.645 1 96.19 90 ILE A C 1
ATOM 720 O O . ILE A 1 90 ? 0.427 -20.578 -8.195 1 96.19 90 ILE A O 1
ATOM 724 N N . GLU A 1 91 ? -1.411 -21.734 -7.805 1 96.94 91 GLU A N 1
ATOM 725 C CA . GLU A 1 91 ? -1.106 -22.75 -8.805 1 96.94 91 GLU A CA 1
ATOM 726 C C . GLU A 1 91 ? -2.312 -23.031 -9.695 1 96.94 91 GLU A C 1
ATOM 728 O O . GLU A 1 91 ? -3.438 -23.156 -9.211 1 96.94 91 GLU A O 1
ATOM 733 N N . ARG A 1 92 ? -1.975 -23.047 -10.977 1 91.31 92 ARG A N 1
ATOM 734 C CA . ARG A 1 92 ? -3.07 -23.25 -11.914 1 91.31 92 ARG A CA 1
ATOM 735 C C . ARG A 1 92 ? -3.818 -24.547 -11.602 1 91.31 92 ARG A C 1
ATOM 737 O O . ARG A 1 92 ? -3.209 -25.609 -11.484 1 91.31 92 ARG A O 1
ATOM 744 N N . ASP A 1 93 ? -5.098 -24.469 -11.367 1 89.06 93 ASP A N 1
ATOM 745 C CA . ASP A 1 93 ? -6.051 -25.562 -11.203 1 89.06 93 ASP A CA 1
ATOM 746 C C . ASP A 1 93 ? -5.711 -26.391 -9.969 1 89.06 93 ASP A C 1
ATOM 748 O O . ASP A 1 93 ? -5.965 -27.609 -9.945 1 89.06 93 ASP A O 1
ATOM 752 N N . ARG A 1 94 ? -5.043 -25.891 -9.07 1 94.19 94 ARG A N 1
ATOM 753 C CA . ARG A 1 94 ? -4.734 -26.547 -7.805 1 94.19 94 ARG A CA 1
ATOM 754 C C . ARG A 1 94 ? -5.129 -25.656 -6.625 1 94.19 94 ARG A C 1
ATOM 756 O O . ARG A 1 94 ? -4.844 -24.469 -6.613 1 94.19 94 ARG A O 1
ATOM 763 N N . ARG A 1 95 ? -5.742 -26.281 -5.723 1 94.12 95 ARG A N 1
ATOM 764 C CA . ARG A 1 95 ? -6.191 -25.578 -4.523 1 94.12 95 ARG A CA 1
ATOM 765 C C . ARG A 1 95 ? -5.176 -25.719 -3.396 1 94.12 95 ARG A C 1
ATOM 767 O O . ARG A 1 95 ? -4.863 -26.828 -2.967 1 94.12 95 ARG A O 1
ATOM 774 N N . ASN A 1 96 ? -4.625 -24.656 -2.973 1 94.38 96 ASN A N 1
ATOM 775 C CA . ASN A 1 96 ? -3.721 -24.578 -1.828 1 94.38 96 ASN A CA 1
ATOM 776 C C . ASN A 1 96 ? -4.375 -23.875 -0.64 1 94.38 96 ASN A C 1
ATOM 778 O O . ASN A 1 96 ? -5.359 -23.156 -0.803 1 94.38 96 ASN A O 1
ATOM 782 N N . LEU A 1 97 ? -3.799 -24.188 0.495 1 91.38 97 LEU A N 1
ATOM 783 C CA . LEU A 1 97 ? -4.324 -23.531 1.692 1 91.38 97 LEU A CA 1
ATOM 784 C C . LEU A 1 97 ? -3.393 -22.422 2.16 1 91.38 97 LEU A C 1
ATOM 786 O O . LEU A 1 97 ? -2.17 -22.562 2.09 1 91.38 97 LEU A O 1
ATOM 790 N N . CYS A 1 98 ? -4.004 -21.25 2.584 1 88.81 98 CYS A N 1
ATOM 791 C CA . CYS A 1 98 ? -3.238 -20.172 3.197 1 88.81 98 CYS A CA 1
ATOM 792 C C . CYS A 1 98 ? -3.781 -19.844 4.582 1 88.81 98 CYS A C 1
ATOM 794 O O . CYS A 1 98 ? -4.984 -19.938 4.82 1 88.81 98 CYS A O 1
ATOM 796 N N . HIS A 1 99 ? -2.859 -19.625 5.426 1 84.19 99 HIS A N 1
ATOM 797 C CA . HIS A 1 99 ? -3.213 -19.172 6.766 1 84.19 99 HIS A CA 1
ATOM 798 C C . HIS A 1 99 ? -3.061 -17.656 6.898 1 84.19 99 HIS A C 1
ATOM 800 O O . HIS A 1 99 ? -1.971 -17.125 6.684 1 84.19 99 HIS A O 1
ATOM 806 N N . TYR A 1 100 ? -4.184 -17.062 7.211 1 77.19 100 TYR A N 1
ATOM 807 C CA . TYR A 1 100 ? -4.227 -15.602 7.281 1 77.19 100 TYR A CA 1
ATOM 808 C C . TYR A 1 100 ? -4.535 -15.133 8.695 1 77.19 100 TYR A C 1
ATOM 810 O O . TYR A 1 100 ? -5.492 -15.594 9.32 1 77.19 100 TYR A O 1
ATOM 818 N N . GLU A 1 101 ? -3.705 -14.195 9.117 1 73.88 101 GLU A N 1
ATOM 819 C CA . GLU A 1 101 ? -3.924 -13.648 10.461 1 73.88 101 GLU A CA 1
ATOM 820 C C . GLU A 1 101 ? -4.719 -12.352 10.398 1 73.88 101 GLU A C 1
ATOM 822 O O . GLU A 1 101 ? -4.305 -11.391 9.75 1 73.88 101 GLU A O 1
ATOM 827 N N . THR A 1 102 ? -5.887 -12.32 10.922 1 70.69 102 THR A N 1
ATOM 828 C CA . THR A 1 102 ? -6.695 -11.117 11.047 1 70.69 102 THR A CA 1
ATOM 829 C C . THR A 1 102 ? -6.617 -10.562 12.469 1 70.69 102 THR A C 1
ATOM 831 O O . THR A 1 102 ? -5.934 -11.125 13.328 1 70.69 102 THR A O 1
ATOM 834 N N . GLU A 1 103 ? -7.168 -9.414 12.641 1 67.06 103 GLU A N 1
ATOM 835 C CA . GLU A 1 103 ? -7.227 -8.805 13.969 1 67.06 103 GLU 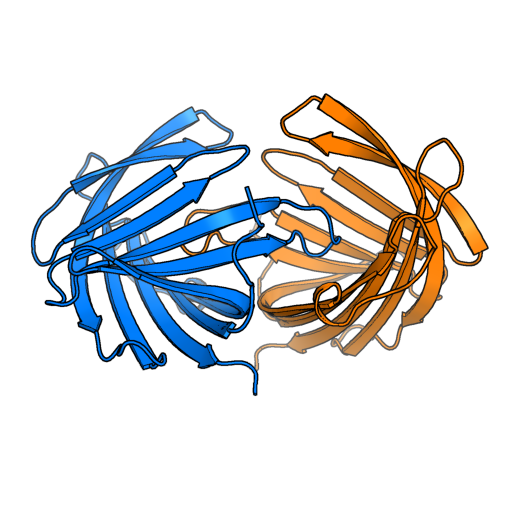A CA 1
ATOM 836 C C . GLU A 1 103 ? -7.992 -9.695 14.945 1 67.06 103 GLU A C 1
ATOM 838 O O . GLU A 1 103 ? -7.684 -9.719 16.141 1 67.06 103 GLU A O 1
ATOM 843 N N . VAL A 1 104 ? -8.953 -10.398 14.461 1 72.5 104 VAL A N 1
ATOM 844 C CA . VAL A 1 104 ? -9.859 -11.141 15.328 1 72.5 104 VAL A CA 1
ATOM 845 C C . VAL A 1 104 ? -9.398 -12.594 15.438 1 72.5 104 VAL A C 1
ATOM 847 O O . VAL A 1 104 ? -9.969 -13.375 16.203 1 72.5 104 VAL A O 1
ATOM 850 N N . GLY A 1 105 ? -8.406 -13 14.75 1 76.88 105 GLY A N 1
ATOM 851 C CA . GLY A 1 105 ? -7.91 -14.367 14.773 1 76.88 105 GLY A CA 1
ATOM 852 C C . GLY A 1 105 ? -7.363 -14.812 13.43 1 76.88 105 GLY A C 1
ATOM 853 O O . GLY A 1 105 ? -7.234 -14.016 12.5 1 76.88 105 GLY A O 1
ATOM 854 N N . SER A 1 106 ? -7.035 -16.203 13.422 1 78.75 106 SER A N 1
ATOM 855 C CA . SER A 1 106 ? -6.484 -16.781 12.203 1 78.75 106 SER A CA 1
ATOM 856 C C . SER A 1 106 ? -7.586 -17.359 11.312 1 78.75 106 SER A C 1
ATOM 858 O O . SER A 1 106 ? -8.57 -17.906 11.82 1 78.75 106 SER A O 1
ATOM 860 N N . LEU A 1 107 ? -7.48 -17.125 10.102 1 80.06 107 LEU A N 1
ATOM 861 C CA . LEU A 1 107 ? -8.422 -17.625 9.117 1 80.06 107 LEU A CA 1
ATOM 862 C C . LEU A 1 107 ? -7.707 -18.484 8.07 1 80.06 107 LEU A C 1
ATOM 864 O O . LEU A 1 107 ? -6.625 -18.125 7.609 1 80.06 107 LEU A O 1
ATOM 868 N N . THR A 1 108 ? -8.289 -19.641 7.781 1 86.94 108 THR A N 1
ATOM 869 C CA . THR A 1 108 ? -7.762 -20.484 6.715 1 86.94 108 THR A CA 1
ATOM 870 C C . THR A 1 108 ? -8.562 -20.297 5.43 1 86.94 108 THR A C 1
ATOM 872 O O . THR A 1 108 ? -9.789 -20.391 5.438 1 86.94 108 THR A O 1
ATOM 875 N N . LEU A 1 109 ? -7.859 -20 4.375 1 88.31 109 LEU A N 1
ATOM 876 C CA . LEU A 1 109 ? -8.5 -19.797 3.08 1 88.31 109 LEU A CA 1
ATOM 877 C C . LEU A 1 109 ? -7.926 -20.75 2.033 1 88.31 109 LEU A C 1
ATOM 879 O O . LEU A 1 109 ? -6.73 -21.047 2.051 1 88.31 109 LEU A O 1
ATOM 883 N N . GLY A 1 110 ? -8.828 -21.188 1.196 1 92.12 110 GLY A N 1
ATOM 884 C CA . GLY A 1 110 ? -8.375 -21.875 -0.002 1 92.12 110 GLY A CA 1
ATOM 885 C C . GLY A 1 110 ? -8.023 -20.922 -1.136 1 92.12 110 GLY A C 1
ATOM 886 O O . GLY A 1 110 ? -8.703 -19.922 -1.355 1 92.12 110 GLY A O 1
ATOM 887 N N . VAL A 1 111 ? -6.918 -21.234 -1.823 1 93.44 111 VAL A N 1
ATOM 888 C CA . VAL A 1 111 ? -6.441 -20.438 -2.945 1 93.44 111 VAL A CA 1
ATOM 889 C C . VAL A 1 111 ? -6.363 -21.297 -4.203 1 93.44 111 VAL A C 1
ATOM 891 O O . VAL A 1 111 ? -5.648 -22.312 -4.227 1 93.44 111 VAL A O 1
ATOM 894 N N . THR A 1 112 ? -7.117 -20.953 -5.188 1 94.69 112 THR A N 1
ATOM 895 C CA . THR A 1 112 ? -7.07 -21.656 -6.461 1 94.69 112 THR A CA 1
ATOM 896 C C . THR A 1 112 ? -6.719 -20.703 -7.602 1 94.69 112 THR A C 1
ATOM 898 O O . THR A 1 112 ? -7.434 -19.734 -7.848 1 94.69 112 THR A O 1
ATOM 901 N N . GLY A 1 113 ? -5.629 -21 -8.258 1 96.12 113 GLY A N 1
ATOM 902 C CA . GLY A 1 113 ? -5.281 -20.203 -9.422 1 96.12 113 GLY A CA 1
ATOM 903 C C . GLY A 1 113 ? -6.184 -20.469 -10.617 1 96.12 113 GLY A C 1
ATOM 904 O O . GLY A 1 113 ? -6.504 -21.609 -10.914 1 96.12 113 GLY A O 1
ATOM 905 N N . ASP A 1 114 ? -6.562 -19.375 -11.281 1 95.19 114 ASP A N 1
ATOM 906 C CA . ASP A 1 114 ? -7.379 -19.594 -12.477 1 95.19 114 ASP A CA 1
ATOM 907 C C . ASP A 1 114 ? -6.809 -18.844 -13.68 1 95.19 114 ASP A C 1
ATOM 909 O O . ASP A 1 114 ? -7.469 -18.719 -14.711 1 95.19 114 ASP A O 1
ATOM 913 N N . GLY A 1 115 ? -5.625 -18.266 -13.523 1 95.75 115 GLY A N 1
ATOM 914 C CA . GLY A 1 115 ? -4.918 -17.641 -14.625 1 95.75 115 GLY A CA 1
ATOM 915 C C . GLY A 1 115 ? -3.535 -17.141 -14.242 1 95.75 115 GLY A C 1
ATOM 916 O O . GLY A 1 115 ? -3.375 -16.453 -13.234 1 95.75 115 GLY A O 1
ATOM 917 N N . ILE A 1 116 ? -2.523 -17.547 -15.07 1 97.19 116 ILE A N 1
ATOM 918 C CA . ILE A 1 116 ? -1.169 -17.031 -14.922 1 97.19 116 ILE A CA 1
ATOM 919 C C . ILE A 1 116 ? -0.559 -16.781 -16.297 1 97.19 116 ILE A C 1
ATOM 921 O O . ILE A 1 116 ? -0.525 -17.688 -17.141 1 97.19 116 ILE A O 1
ATOM 925 N N . ASP A 1 117 ? -0.167 -15.586 -16.562 1 97.44 117 ASP A N 1
ATOM 926 C CA . ASP A 1 117 ? 0.532 -15.18 -17.781 1 97.44 117 ASP A CA 1
ATOM 927 C C . ASP A 1 117 ? 1.842 -14.469 -17.453 1 97.44 117 ASP A C 1
ATOM 929 O O . ASP A 1 117 ? 1.834 -13.391 -16.859 1 97.44 117 ASP A O 1
ATOM 933 N N . CYS A 1 118 ? 2.932 -15.078 -17.828 1 97.69 118 CYS A N 1
ATOM 934 C CA . CYS A 1 118 ? 4.242 -14.523 -17.516 1 97.69 118 CYS A CA 1
ATOM 935 C C . CYS A 1 118 ? 5.012 -14.172 -18.781 1 97.69 118 CYS A C 1
ATOM 937 O O . CYS A 1 118 ? 5.348 -15.055 -19.562 1 97.69 118 CYS A O 1
ATOM 939 N N . LYS A 1 119 ? 5.332 -12.922 -19 1 98.06 119 LYS A N 1
ATOM 940 C CA . LYS A 1 119 ? 6.121 -12.414 -20.125 1 98.06 119 LYS A CA 1
ATOM 941 C C . LYS A 1 119 ? 7.371 -11.688 -19.625 1 98.06 119 LYS A C 1
ATOM 943 O O . LYS A 1 119 ? 7.836 -10.75 -20.266 1 98.06 119 LYS A O 1
ATOM 948 N N . LEU A 1 120 ? 7.828 -12.062 -18.484 1 98.25 120 LEU A N 1
ATOM 949 C CA . LEU A 1 120 ? 9.031 -11.469 -17.922 1 98.25 120 LEU A CA 1
ATOM 950 C C . LEU A 1 120 ? 10.281 -12.039 -18.578 1 98.25 120 LEU A C 1
ATOM 952 O O . LEU A 1 120 ? 10.312 -13.211 -18.953 1 98.25 120 LEU A O 1
ATOM 956 N N . THR A 1 121 ? 11.234 -11.211 -18.719 1 97.56 121 THR A N 1
ATOM 957 C CA . THR A 1 121 ? 12.594 -11.586 -19.078 1 97.56 121 THR A CA 1
ATOM 958 C C . THR A 1 121 ? 13.594 -11.109 -18.031 1 97.56 121 THR A C 1
ATOM 960 O O . THR A 1 121 ? 13.203 -10.516 -17.016 1 97.56 121 THR A O 1
ATOM 963 N N . GLU A 1 122 ? 14.789 -11.344 -18.188 1 95.94 122 GLU A N 1
ATOM 964 C CA . GLU A 1 122 ? 15.812 -10.906 -17.234 1 95.94 122 GLU A CA 1
ATOM 965 C C . GLU A 1 122 ? 15.891 -9.383 -17.188 1 95.94 122 GLU A C 1
ATOM 967 O O . GLU A 1 122 ? 16.484 -8.82 -16.25 1 95.94 122 GLU A O 1
ATOM 972 N N . LYS A 1 123 ? 15.281 -8.68 -18.125 1 95.81 123 LYS A N 1
ATOM 973 C CA . LYS A 1 123 ? 15.344 -7.223 -18.188 1 95.81 123 LYS A CA 1
ATOM 974 C C . LYS A 1 123 ? 14.047 -6.594 -17.688 1 95.81 123 LYS A C 1
ATOM 976 O O . LYS A 1 123 ? 13.875 -5.375 -17.766 1 95.81 123 LYS A O 1
ATOM 981 N N . GLY A 1 124 ? 13.141 -7.348 -17.266 1 97.56 124 GLY A N 1
ATOM 982 C CA . GLY A 1 124 ? 11.828 -6.863 -16.891 1 97.56 124 GLY A CA 1
ATOM 983 C C . GLY A 1 124 ? 10.711 -7.426 -17.75 1 97.56 124 GLY A C 1
ATOM 984 O O . GLY A 1 124 ? 10.844 -8.516 -18.312 1 97.56 124 GLY A O 1
ATOM 985 N N . GLY A 1 125 ? 9.641 -6.75 -17.766 1 98.06 125 GLY A N 1
ATOM 986 C CA . GLY A 1 125 ? 8.484 -7.207 -18.516 1 98.06 125 GLY A CA 1
ATOM 987 C C . GLY A 1 125 ? 7.188 -7.141 -17.734 1 98.06 125 GLY A C 1
ATOM 988 O O . GLY A 1 125 ? 6.984 -6.223 -16.938 1 98.06 125 GLY A O 1
ATOM 989 N N . SER A 1 126 ? 6.293 -8.031 -18.125 1 98.38 126 SER A N 1
ATOM 990 C CA . SER A 1 126 ? 4.977 -7.984 -17.5 1 98.38 126 SER A CA 1
ATOM 991 C C . SER A 1 126 ? 4.5 -9.383 -17.109 1 98.38 126 SER A C 1
ATOM 993 O O . SER A 1 126 ? 4.973 -10.375 -17.656 1 98.38 126 SER A O 1
ATOM 995 N N . ALA A 1 127 ? 3.66 -9.422 -16.141 1 97.94 127 ALA A N 1
ATOM 996 C CA . ALA A 1 127 ? 2.979 -10.641 -15.719 1 97.94 127 ALA A CA 1
ATOM 997 C C . ALA A 1 127 ? 1.57 -10.344 -15.219 1 97.94 127 ALA A C 1
ATOM 999 O O . ALA A 1 127 ? 1.289 -9.227 -14.773 1 97.94 127 ALA A O 1
ATOM 1000 N N . ALA A 1 128 ? 0.718 -11.297 -15.359 1 97.38 128 ALA A N 1
ATOM 1001 C CA . ALA A 1 128 ? -0.645 -11.227 -14.836 1 97.38 128 ALA A CA 1
ATOM 1002 C C . ALA A 1 128 ? -1.08 -12.57 -14.258 1 97.38 128 ALA A C 1
ATOM 1004 O O . ALA A 1 128 ? -0.721 -13.625 -14.789 1 97.38 128 ALA A O 1
ATOM 1005 N N . PHE A 1 129 ? -1.819 -12.5 -13.188 1 96.44 129 PHE A N 1
ATOM 1006 C CA . PHE A 1 129 ? -2.369 -13.727 -12.617 1 96.44 129 PHE A CA 1
ATOM 1007 C C . PHE A 1 129 ? -3.674 -13.445 -11.883 1 96.44 129 PHE A C 1
ATOM 1009 O O . PHE A 1 129 ? -3.939 -12.305 -11.5 1 96.44 129 PHE A O 1
ATOM 1016 N N . SER A 1 130 ? -4.449 -14.453 -11.727 1 95.56 130 SER A N 1
ATOM 1017 C CA . SER A 1 130 ? -5.727 -14.391 -11.023 1 95.56 130 SER A CA 1
ATOM 1018 C C . SER A 1 130 ? -5.98 -15.664 -10.219 1 95.56 130 SER A C 1
ATOM 1020 O O . SER A 1 130 ? -5.449 -16.734 -10.555 1 95.56 130 SER A O 1
ATOM 1022 N N . TYR A 1 131 ? -6.812 -15.492 -9.172 1 94.19 131 TYR A N 1
ATOM 1023 C CA . TYR A 1 131 ? -7.098 -16.625 -8.297 1 94.19 131 TYR A CA 1
ATOM 1024 C C . TYR A 1 131 ? -8.406 -16.422 -7.543 1 94.19 131 TYR A C 1
ATOM 1026 O O . TYR A 1 131 ? -8.867 -15.289 -7.383 1 94.19 131 TYR A O 1
ATOM 1034 N N . LEU A 1 132 ? -8.875 -17.547 -7.109 1 92.25 132 LEU A N 1
ATOM 1035 C CA . LEU A 1 132 ? -10.07 -17.578 -6.281 1 92.25 132 LEU A CA 1
ATOM 1036 C C . LEU A 1 132 ? -9.719 -17.859 -4.82 1 92.25 132 LEU A C 1
ATOM 1038 O O . LEU A 1 132 ? -8.852 -18.688 -4.535 1 92.25 132 LEU A O 1
ATOM 1042 N N . LEU A 1 133 ? -10.406 -17.094 -3.969 1 90.38 133 LEU A N 1
ATOM 1043 C CA . LEU A 1 133 ? -10.352 -17.406 -2.543 1 90.38 133 LEU A CA 1
ATOM 1044 C C . LEU A 1 133 ? -11.648 -18.047 -2.072 1 90.38 133 LEU A C 1
ATOM 1046 O O . LEU A 1 133 ? -12.734 -17.562 -2.396 1 90.38 133 LEU A O 1
ATOM 1050 N N . ASP A 1 134 ? -11.477 -19.109 -1.329 1 91.19 134 ASP A N 1
ATOM 1051 C CA . ASP A 1 134 ? -12.672 -19.75 -0.78 1 91.19 134 ASP A CA 1
ATOM 1052 C C . ASP A 1 134 ? -12.492 -20.078 0.699 1 91.19 134 ASP A C 1
ATOM 1054 O O . ASP A 1 134 ? -11.367 -20.297 1.157 1 91.19 134 ASP A O 1
ATOM 1058 N N . ALA A 1 135 ? -13.602 -20 1.415 1 85.69 135 ALA A N 1
ATOM 1059 C CA . ALA A 1 135 ? -13.617 -20.328 2.838 1 85.69 135 ALA A CA 1
ATOM 1060 C C . ALA A 1 135 ? -13.898 -21.812 3.047 1 85.69 135 ALA A C 1
ATOM 1062 O O . ALA A 1 135 ? -14.031 -22.578 2.082 1 85.69 135 ALA A O 1
ATOM 1063 N N . ASP A 1 136 ? -13.805 -22.219 4.281 1 76.31 136 ASP A N 1
ATOM 1064 C CA . ASP A 1 136 ? -13.914 -23.625 4.68 1 76.31 136 ASP A CA 1
ATOM 1065 C C . ASP A 1 136 ? -15.164 -24.266 4.078 1 76.31 136 ASP A C 1
ATOM 1067 O O . ASP A 1 136 ? -15.156 -25.453 3.756 1 76.31 136 ASP A O 1
ATOM 1071 N N . ASP A 1 137 ? -16.156 -23.625 3.863 1 74.31 137 ASP A N 1
ATOM 1072 C CA . ASP A 1 137 ? -17.375 -24.234 3.324 1 74.31 137 ASP A CA 1
ATOM 1073 C C . ASP A 1 137 ? -17.344 -24.234 1.797 1 74.31 137 ASP A C 1
ATOM 1075 O O . ASP A 1 137 ? -18.375 -24.469 1.158 1 74.31 137 ASP A O 1
ATOM 1079 N N . ALA A 1 138 ? -16.281 -23.875 1.278 1 71.62 138 ALA A N 1
ATOM 1080 C CA . ALA A 1 138 ? -16 -23.891 -0.156 1 71.62 138 ALA A CA 1
ATOM 1081 C C . ALA A 1 138 ? -16.75 -22.766 -0.871 1 71.62 138 ALA A C 1
ATOM 1083 O O . ALA A 1 138 ? -16.891 -22.797 -2.096 1 71.62 138 ALA A O 1
ATOM 1084 N N . ARG A 1 139 ? -17.281 -22 0.003 1 84.38 139 ARG A N 1
ATOM 1085 C CA . ARG A 1 139 ? -17.891 -20.812 -0.612 1 84.38 139 ARG A CA 1
ATOM 1086 C C . ARG A 1 139 ? -16.812 -19.859 -1.104 1 84.38 139 ARG A C 1
ATOM 1088 O O . ARG A 1 139 ? -15.914 -19.484 -0.353 1 84.38 139 ARG A O 1
ATOM 1095 N N . ILE A 1 140 ? -16.969 -19.531 -2.422 1 85.44 140 ILE A N 1
ATOM 1096 C CA . ILE A 1 140 ? -16.031 -18.578 -2.99 1 85.44 140 ILE A CA 1
ATOM 1097 C C . ILE A 1 140 ? -16.281 -17.188 -2.402 1 85.44 140 ILE A C 1
ATOM 1099 O O . ILE A 1 140 ? -17.406 -16.703 -2.414 1 85.44 140 ILE A O 1
ATOM 1103 N N . VAL A 1 141 ? -15.211 -16.672 -1.903 1 85.12 141 VAL A N 1
ATOM 1104 C CA . VAL A 1 141 ? -15.297 -15.383 -1.234 1 85.12 141 VAL A CA 1
ATOM 1105 C C . VAL A 1 141 ? -14.93 -14.266 -2.217 1 85.12 141 VAL A C 1
ATOM 1107 O O . VAL A 1 141 ? -15.586 -13.219 -2.246 1 85.12 141 VAL A O 1
ATOM 1110 N N . SER A 1 142 ? -13.898 -14.484 -3.018 1 88.56 142 SER A N 1
ATOM 1111 C CA . SER A 1 142 ? -13.477 -13.422 -3.928 1 88.56 142 SER A CA 1
ATOM 1112 C C . SER A 1 142 ? -12.625 -13.977 -5.066 1 88.56 142 SER A C 1
ATOM 1114 O O . SER A 1 142 ? -12.07 -15.07 -4.957 1 88.56 142 SER A O 1
ATOM 1116 N N . ARG A 1 143 ? -12.656 -13.266 -6.145 1 91.44 143 ARG A N 1
ATOM 1117 C CA . ARG A 1 143 ? -11.664 -13.422 -7.199 1 91.44 143 ARG A CA 1
ATOM 1118 C C . ARG A 1 143 ? -10.711 -12.234 -7.234 1 91.44 143 ARG A C 1
ATOM 1120 O O . ARG A 1 143 ? -11.141 -11.086 -7.25 1 91.44 143 ARG A O 1
ATOM 1127 N N . ASN A 1 144 ? -9.469 -12.523 -7.266 1 92.19 144 ASN A N 1
ATOM 1128 C CA . ASN A 1 144 ? -8.43 -11.5 -7.262 1 92.19 144 ASN A CA 1
ATOM 1129 C C . ASN A 1 144 ? -7.59 -11.555 -8.539 1 92.19 144 ASN A C 1
ATOM 1131 O O . ASN A 1 144 ? -7.16 -12.625 -8.961 1 92.19 144 ASN A O 1
ATOM 1135 N N . THR A 1 145 ? -7.406 -10.422 -9.133 1 94 145 THR A N 1
ATOM 1136 C CA . THR A 1 145 ? -6.602 -10.305 -10.344 1 94 145 THR A CA 1
ATOM 1137 C C . THR A 1 145 ? -5.48 -9.289 -10.156 1 94 145 THR A C 1
ATOM 1139 O O . THR A 1 145 ? -5.711 -8.188 -9.641 1 94 145 THR A O 1
ATOM 1142 N N . LEU A 1 146 ? -4.289 -9.664 -10.531 1 94.75 146 LEU A N 1
ATOM 1143 C CA . LEU A 1 146 ? -3.141 -8.766 -10.461 1 94.75 146 LEU A CA 1
ATOM 1144 C C . LEU A 1 146 ? -2.434 -8.68 -11.812 1 94.75 146 LEU A C 1
ATOM 1146 O O . LEU A 1 146 ? -2.238 -9.703 -12.477 1 94.75 146 LEU A O 1
ATOM 1150 N N . GLU A 1 147 ? -2.145 -7.457 -12.234 1 96.69 147 GLU A N 1
ATOM 1151 C CA . GLU A 1 147 ? -1.271 -7.16 -13.367 1 96.69 147 GLU A CA 1
ATOM 1152 C C . GLU A 1 147 ? -0.05 -6.355 -12.93 1 96.69 147 GLU A C 1
ATOM 1154 O O . GLU A 1 147 ? -0.177 -5.375 -12.195 1 96.69 147 GLU A O 1
ATOM 1159 N N . MET A 1 148 ? 1.132 -6.77 -13.422 1 96.75 148 MET A N 1
ATOM 1160 C CA . MET A 1 148 ? 2.328 -6.059 -12.977 1 96.75 148 MET A CA 1
ATOM 1161 C C . MET A 1 148 ? 3.273 -5.801 -14.148 1 96.75 148 MET A C 1
ATOM 1163 O O . MET A 1 148 ? 3.318 -6.582 -15.094 1 96.75 148 MET A O 1
ATOM 1167 N N . THR A 1 149 ? 4.008 -4.738 -14.086 1 97.94 149 THR A N 1
ATOM 1168 C CA . THR A 1 149 ? 5.105 -4.43 -15 1 97.94 149 THR A CA 1
ATOM 1169 C C . THR A 1 149 ? 6.371 -4.078 -14.219 1 97.94 149 THR A C 1
ATOM 1171 O O . THR A 1 149 ? 6.297 -3.484 -13.141 1 97.94 149 THR A O 1
ATOM 1174 N N . VAL A 1 150 ? 7.422 -4.512 -14.711 1 97.75 150 VAL A N 1
ATOM 1175 C CA . VAL A 1 150 ? 8.75 -4.258 -14.156 1 97.7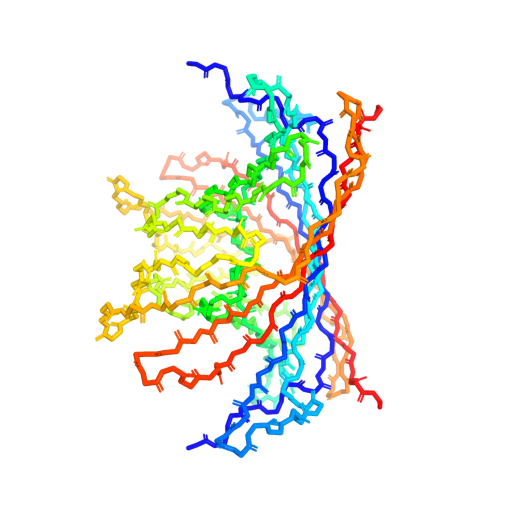5 150 VAL A CA 1
ATOM 1176 C C . VAL A 1 150 ? 9.641 -3.607 -15.211 1 97.75 150 VAL A C 1
ATOM 1178 O O . VAL A 1 150 ? 9.828 -4.164 -16.297 1 97.75 150 VAL A O 1
ATOM 1181 N N . GLN A 1 151 ? 10.125 -2.434 -14.875 1 97.06 151 GLN A N 1
ATOM 1182 C CA . GLN A 1 151 ? 10.961 -1.695 -15.812 1 97.06 151 GLN A CA 1
ATOM 1183 C C . GLN A 1 151 ? 12.219 -1.164 -15.133 1 97.06 151 GLN A C 1
ATOM 1185 O O . GLN A 1 151 ? 12.141 -0.561 -14.062 1 97.06 151 GLN A O 1
ATOM 1190 N N . HIS A 1 152 ? 13.391 -1.479 -15.68 1 94.62 152 HIS A N 1
ATOM 1191 C CA . HIS A 1 152 ? 14.641 -0.95 -15.141 1 94.62 152 HIS A CA 1
ATOM 1192 C C . HIS A 1 152 ? 14.648 0.575 -15.164 1 94.62 152 HIS A C 1
ATOM 1194 O O . HIS A 1 152 ? 14.203 1.186 -16.141 1 94.62 152 HIS A O 1
ATOM 1200 N N . VAL A 1 153 ? 15.125 1.141 -13.969 1 86.12 153 VAL A N 1
ATOM 1201 C CA . VAL A 1 153 ? 15.234 2.596 -13.922 1 86.12 153 VAL A CA 1
ATOM 1202 C C . VAL A 1 153 ? 16.438 3.051 -14.742 1 86.12 153 VAL A C 1
ATOM 1204 O O . VAL A 1 153 ? 17.531 2.508 -14.594 1 86.12 153 VAL A O 1
ATOM 1207 N N . ASN A 1 154 ? 16.391 3.645 -15.938 1 68.81 154 ASN A N 1
ATOM 1208 C CA . ASN A 1 154 ? 17.516 4.109 -16.734 1 68.81 154 ASN A CA 1
ATOM 1209 C C . ASN A 1 154 ? 18.281 5.238 -16.047 1 68.81 154 ASN A C 1
ATOM 1211 O O . ASN A 1 154 ? 17.688 6.016 -15.297 1 68.81 154 ASN A O 1
ATOM 1215 N N . MET B 1 1 ? -23.359 -0.251 11.141 1 34.31 1 MET B N 1
ATOM 1216 C CA . MET B 1 1 ? -23.016 1.073 10.617 1 34.31 1 MET B CA 1
ATOM 1217 C C . MET B 1 1 ? -22.594 0.994 9.164 1 34.31 1 MET B C 1
ATOM 1219 O O . MET B 1 1 ? -21.922 0.037 8.758 1 34.31 1 MET B O 1
ATOM 1223 N N . SER B 1 2 ? -23.25 1.601 8.289 1 45.88 2 SER B N 1
ATOM 1224 C CA . SER B 1 2 ? -23.094 1.528 6.844 1 45.88 2 SER B CA 1
ATOM 1225 C C . SER B 1 2 ? -21.641 1.782 6.43 1 45.88 2 SER B C 1
ATOM 1227 O O . SER B 1 2 ? -20.969 2.645 6.996 1 45.88 2 SER B O 1
ATOM 1229 N N . LYS B 1 3 ? -21 0.864 5.98 1 57.41 3 LYS B N 1
ATOM 1230 C CA . LYS B 1 3 ? -19.641 1.081 5.465 1 57.41 3 LYS B CA 1
ATOM 1231 C C . LYS B 1 3 ? -19.547 2.398 4.699 1 57.41 3 LYS B C 1
ATOM 1233 O O . LYS B 1 3 ? -20.438 2.717 3.896 1 57.41 3 LYS B O 1
ATOM 1238 N N . PRO B 1 4 ? -18.672 3.348 5.223 1 62.69 4 PRO B N 1
ATOM 1239 C CA . PRO B 1 4 ? -18.594 4.578 4.43 1 62.69 4 PRO B CA 1
ATOM 1240 C C . PRO B 1 4 ? -18.516 4.309 2.93 1 62.69 4 PRO B C 1
ATOM 1242 O O . PRO B 1 4 ? -17.875 3.34 2.506 1 62.69 4 PRO B O 1
ATOM 1245 N N . LEU B 1 5 ? -19.328 5.031 2.264 1 72.19 5 LEU B N 1
ATOM 1246 C CA . LEU B 1 5 ? -19.375 4.852 0.816 1 72.19 5 LEU B CA 1
ATOM 1247 C C . LEU B 1 5 ? -18.031 5.156 0.182 1 72.19 5 LEU B C 1
ATOM 1249 O O . LEU B 1 5 ? -17.469 6.23 0.402 1 72.19 5 LEU B O 1
ATOM 1253 N N . GLU B 1 6 ? -17.328 4.266 -0.345 1 84.38 6 GLU B N 1
ATOM 1254 C CA . GLU B 1 6 ? -16.062 4.445 -1.049 1 84.38 6 GLU B CA 1
ATOM 1255 C C . GLU B 1 6 ? -16.297 4.895 -2.49 1 84.38 6 GLU B C 1
ATOM 1257 O O . GLU B 1 6 ? -15.891 4.203 -3.43 1 84.38 6 GLU B O 1
ATOM 1262 N N . ASN B 1 7 ? -16.797 6.215 -2.613 1 91.19 7 ASN B N 1
ATOM 1263 C CA . ASN B 1 7 ? -17.188 6.688 -3.936 1 91.19 7 ASN B CA 1
ATOM 1264 C C . ASN B 1 7 ? -16.219 7.746 -4.465 1 91.19 7 ASN B C 1
ATOM 1266 O O . ASN B 1 7 ? -16.625 8.609 -5.246 1 91.19 7 ASN B O 1
ATOM 1270 N N . TYR B 1 8 ? -15.086 7.707 -3.998 1 95.12 8 TYR B N 1
ATOM 1271 C CA . TYR B 1 8 ? -14.062 8.617 -4.492 1 95.12 8 TYR B CA 1
ATOM 1272 C C . TYR B 1 8 ? -12.812 7.855 -4.922 1 95.12 8 TYR B C 1
ATOM 1274 O O . TYR B 1 8 ? -12.508 6.797 -4.367 1 95.12 8 TYR B O 1
ATOM 1282 N N . ILE B 1 9 ? -12.102 8.391 -5.934 1 94.38 9 ILE B N 1
ATOM 1283 C CA . ILE B 1 9 ? -10.758 7.945 -6.285 1 94.38 9 ILE B CA 1
ATOM 1284 C C . ILE B 1 9 ? -9.727 8.781 -5.535 1 94.38 9 ILE B C 1
ATOM 1286 O O . ILE B 1 9 ? -9.719 10.008 -5.633 1 94.38 9 ILE B O 1
ATOM 1290 N N . ILE B 1 10 ? -8.93 8.102 -4.816 1 94.75 10 ILE B N 1
ATOM 1291 C CA . ILE B 1 10 ? -7.855 8.734 -4.066 1 94.75 10 ILE B CA 1
ATOM 1292 C C . ILE B 1 10 ? -6.516 8.43 -4.723 1 94.75 10 ILE B C 1
ATOM 1294 O O . ILE B 1 10 ? -6.18 7.266 -4.957 1 94.75 10 ILE B O 1
ATOM 1298 N N . ARG B 1 11 ? -5.781 9.453 -5.082 1 94.56 11 ARG B N 1
ATOM 1299 C CA . ARG B 1 11 ? -4.422 9.32 -5.59 1 94.56 11 ARG B CA 1
ATOM 1300 C C . ARG B 1 11 ? -3.416 9.953 -4.629 1 94.56 11 ARG B C 1
ATOM 1302 O O . ARG B 1 11 ? -3.592 11.094 -4.195 1 94.56 11 ARG B O 1
ATOM 1309 N N . ILE B 1 12 ? -2.406 9.195 -4.293 1 93.44 12 ILE B N 1
ATOM 1310 C CA . ILE B 1 12 ? -1.371 9.695 -3.395 1 93.44 12 ILE B CA 1
ATOM 1311 C C . ILE B 1 12 ? 0.005 9.477 -4.02 1 93.44 12 ILE B C 1
ATOM 1313 O O . ILE B 1 12 ? 0.324 8.367 -4.453 1 93.44 12 ILE B O 1
ATOM 1317 N N . LYS B 1 13 ? 0.748 10.516 -4.137 1 92.75 13 LYS B N 1
ATOM 1318 C CA . LYS B 1 13 ? 2.162 10.469 -4.496 1 92.75 13 LYS B CA 1
ATOM 1319 C C . LYS B 1 13 ? 3.043 10.852 -3.311 1 92.75 13 LYS B C 1
ATOM 1321 O O . LYS B 1 13 ? 2.877 11.93 -2.73 1 92.75 13 LYS B O 1
ATOM 1326 N N . SER B 1 14 ? 3.857 9.938 -2.945 1 91.31 14 SER B N 1
ATOM 1327 C CA . SER B 1 14 ? 4.742 10.211 -1.815 1 91.31 14 SER B CA 1
ATOM 1328 C C . SER B 1 14 ? 6.207 10.094 -2.221 1 91.31 14 SER B C 1
ATOM 1330 O O . SER B 1 14 ? 6.555 9.297 -3.09 1 91.31 14 SER B O 1
ATOM 1332 N N . SER B 1 15 ? 6.961 10.945 -1.595 1 90 15 SER B N 1
ATOM 1333 C CA . SER B 1 15 ? 8.414 10.891 -1.759 1 90 15 SER B CA 1
ATOM 1334 C C . SER B 1 15 ? 9.125 11.039 -0.418 1 90 15 SER B C 1
ATOM 1336 O O . SER B 1 15 ? 8.695 11.812 0.44 1 90 15 SER B O 1
ATOM 1338 N N . ILE B 1 16 ? 10.148 10.195 -0.25 1 87.25 16 ILE B N 1
ATOM 1339 C CA . ILE B 1 16 ? 10.938 10.25 0.975 1 87.25 16 ILE B CA 1
ATOM 1340 C C . ILE B 1 16 ? 12.406 10.5 0.632 1 87.25 16 ILE B C 1
ATOM 1342 O O . ILE B 1 16 ? 13.008 9.742 -0.13 1 87.25 16 ILE B O 1
ATOM 1346 N N . ASP B 1 17 ? 12.859 11.578 1.144 1 87.88 17 ASP B N 1
ATOM 1347 C CA . ASP B 1 17 ? 14.289 11.859 1.111 1 87.88 17 ASP B CA 1
ATOM 1348 C C . ASP B 1 17 ? 14.961 11.445 2.422 1 87.88 17 ASP B C 1
ATOM 1350 O O . ASP B 1 17 ? 14.711 12.055 3.467 1 87.88 17 ASP B O 1
ATOM 1354 N N . GLN B 1 18 ? 15.727 10.406 2.336 1 84.94 18 GLN B N 1
ATOM 1355 C CA . GLN B 1 18 ? 16.453 9.961 3.52 1 84.94 18 GLN B CA 1
ATOM 1356 C C . GLN B 1 18 ? 17.812 10.633 3.615 1 84.94 18 GLN B C 1
ATOM 1358 O O . GLN B 1 18 ? 18.516 10.766 2.611 1 84.94 18 GLN B O 1
ATOM 1363 N N . PHE B 1 19 ? 18.047 11.078 4.773 1 83.38 19 PHE B N 1
ATOM 1364 C CA . PHE B 1 19 ? 19.328 11.734 4.992 1 83.38 19 PHE B CA 1
ATOM 1365 C C . PHE B 1 19 ? 20.328 10.766 5.613 1 83.38 19 PHE B C 1
ATOM 1367 O O . PHE B 1 19 ? 19.984 10.008 6.523 1 83.38 19 PHE B O 1
ATOM 1374 N N . ASP B 1 20 ? 21.484 10.688 4.938 1 77.19 20 ASP B N 1
ATOM 1375 C CA . ASP B 1 20 ? 22.531 9.875 5.555 1 77.19 20 ASP B CA 1
ATOM 1376 C C . ASP B 1 20 ? 23.141 10.586 6.758 1 77.19 20 ASP B C 1
ATOM 1378 O O . ASP B 1 20 ? 22.672 11.656 7.156 1 77.19 20 ASP B O 1
ATOM 1382 N N . ASN B 1 21 ? 24.078 9.891 7.305 1 74.94 21 ASN B N 1
ATOM 1383 C CA . ASN B 1 21 ? 24.703 10.406 8.523 1 74.94 21 ASN B CA 1
ATOM 1384 C C . ASN B 1 21 ? 25.312 11.781 8.297 1 74.94 21 ASN B C 1
ATOM 1386 O O . ASN B 1 21 ? 25.484 12.555 9.242 1 74.94 21 ASN B O 1
ATOM 1390 N N . GLU B 1 22 ? 25.656 12.102 7.035 1 74.56 22 GLU B N 1
ATOM 1391 C CA . GLU B 1 22 ? 26.266 13.398 6.715 1 74.56 22 GLU B CA 1
ATOM 1392 C C . GLU B 1 22 ? 25.203 14.391 6.234 1 74.56 22 GLU B C 1
ATOM 1394 O O . GLU B 1 22 ? 25.547 15.516 5.852 1 74.56 22 GLU B O 1
ATOM 1399 N N . GLY B 1 23 ? 23.984 13.953 6.281 1 71.38 23 GLY B N 1
ATOM 1400 C CA . GLY B 1 23 ? 22.891 14.836 5.895 1 71.38 23 GLY B CA 1
ATOM 1401 C C . GLY B 1 23 ? 22.703 14.922 4.395 1 71.38 23 GLY B C 1
ATOM 1402 O O . GLY B 1 23 ? 22.062 15.859 3.896 1 71.38 23 GLY B O 1
ATOM 1403 N N . VAL B 1 24 ? 23.391 14.07 3.658 1 71.12 24 VAL B N 1
ATOM 1404 C CA . VAL B 1 24 ? 23.328 14.117 2.199 1 71.12 24 VAL B CA 1
ATOM 1405 C C . VAL B 1 24 ? 22.297 13.117 1.691 1 71.12 24 VAL B C 1
ATOM 1407 O O . VAL B 1 24 ? 22.141 12.031 2.248 1 71.12 24 VAL B O 1
ATOM 1410 N N . ILE B 1 25 ? 21.562 13.547 0.648 1 73.31 25 ILE B N 1
ATOM 1411 C CA . ILE B 1 25 ? 20.562 12.703 0.001 1 73.31 25 ILE B CA 1
ATOM 1412 C C . ILE B 1 25 ? 21.156 12.062 -1.25 1 73.31 25 ILE B C 1
ATOM 1414 O O . ILE B 1 25 ? 21.688 12.758 -2.115 1 73.31 25 ILE B O 1
ATOM 1418 N N . ARG B 1 26 ? 21.219 10.789 -1.235 1 67.81 26 ARG B N 1
ATOM 1419 C CA . ARG B 1 26 ? 21.609 10.094 -2.463 1 67.81 26 ARG B CA 1
ATOM 1420 C C . ARG B 1 26 ? 20.375 9.648 -3.248 1 67.81 26 ARG B C 1
ATOM 1422 O O . ARG B 1 26 ? 19.297 9.516 -2.684 1 67.81 26 ARG B O 1
ATOM 1429 N N . GLU B 1 27 ? 20.344 9.75 -4.617 1 65.12 27 GLU B N 1
ATOM 1430 C CA . GLU B 1 27 ? 19.234 9.328 -5.473 1 65.12 27 GLU B CA 1
ATOM 1431 C C . GLU B 1 27 ? 18.672 7.992 -5.023 1 65.12 27 GLU B C 1
ATOM 1433 O O . GLU B 1 27 ? 17.453 7.797 -5.027 1 65.12 27 GLU B O 1
ATOM 1438 N N . GLU B 1 28 ? 19.578 7.113 -4.695 1 64.19 28 GLU B N 1
ATOM 1439 C CA . GLU B 1 28 ? 19.172 5.781 -4.258 1 64.19 28 GLU B CA 1
ATOM 1440 C C . GLU B 1 28 ? 18.375 5.848 -2.957 1 64.19 28 GLU B C 1
ATOM 1442 O O . GLU B 1 28 ? 17.703 4.883 -2.586 1 64.19 28 GLU B O 1
ATOM 1447 N N . ASP B 1 29 ? 18.469 7.059 -2.525 1 64.69 29 ASP B N 1
ATOM 1448 C CA . ASP B 1 29 ? 17.812 7.195 -1.223 1 64.69 29 ASP B CA 1
ATOM 1449 C C . ASP B 1 29 ? 16.469 7.891 -1.348 1 64.69 29 ASP B C 1
ATOM 1451 O O . ASP B 1 29 ? 15.867 8.273 -0.343 1 64.69 29 ASP B O 1
ATOM 1455 N N . ARG B 1 30 ? 16.094 8.125 -2.584 1 73.62 30 ARG B N 1
ATOM 1456 C CA . ARG B 1 30 ? 14.781 8.711 -2.816 1 73.62 30 ARG B CA 1
ATOM 1457 C C . ARG B 1 30 ? 13.766 7.633 -3.174 1 73.62 30 ARG B C 1
ATOM 1459 O O . ARG B 1 30 ? 13.992 6.828 -4.078 1 73.62 30 ARG B O 1
ATOM 1466 N N . ASP B 1 31 ? 12.781 7.531 -2.326 1 77.62 31 ASP B N 1
ATOM 1467 C CA . ASP B 1 31 ? 11.695 6.594 -2.592 1 77.62 31 ASP B CA 1
ATOM 1468 C C . ASP B 1 31 ? 10.438 7.324 -3.041 1 77.62 31 ASP B C 1
ATOM 1470 O O . ASP B 1 31 ? 10.07 8.352 -2.465 1 77.62 31 ASP B O 1
ATOM 1474 N N . HIS B 1 32 ? 10.008 6.891 -4.176 1 84.06 32 HIS B N 1
ATOM 1475 C CA . HIS B 1 32 ? 8.734 7.418 -4.664 1 84.06 32 HIS B CA 1
ATOM 1476 C C . HIS B 1 32 ? 7.672 6.324 -4.723 1 84.06 32 HIS B C 1
ATOM 1478 O O . HIS B 1 32 ? 7.949 5.203 -5.152 1 84.06 32 HIS B O 1
ATOM 1484 N N . ILE B 1 33 ? 6.555 6.641 -4.277 1 87.5 33 ILE B N 1
ATOM 1485 C CA . ILE B 1 33 ? 5.438 5.703 -4.332 1 87.5 33 ILE B CA 1
ATOM 1486 C C . ILE B 1 33 ? 4.184 6.43 -4.812 1 87.5 33 ILE B C 1
ATOM 1488 O O . ILE B 1 33 ? 3.912 7.559 -4.398 1 87.5 33 ILE B O 1
ATOM 1492 N N . GLU B 1 34 ? 3.51 5.809 -5.719 1 89.81 34 GLU B N 1
ATOM 1493 C CA . GLU B 1 34 ? 2.189 6.285 -6.117 1 89.81 34 GLU B CA 1
ATOM 1494 C C . GLU B 1 34 ? 1.122 5.223 -5.871 1 89.81 34 GLU B C 1
ATOM 1496 O O . GLU B 1 34 ? 1.343 4.039 -6.137 1 89.81 34 GLU B O 1
ATOM 1501 N N . LEU B 1 35 ? 0.062 5.742 -5.434 1 90.12 35 LEU B N 1
ATOM 1502 C CA . LEU B 1 35 ? -1.071 4.875 -5.133 1 90.12 35 LEU B CA 1
ATOM 1503 C C . LEU B 1 35 ? -2.367 5.465 -5.68 1 90.12 35 LEU B C 1
ATOM 1505 O O . LEU B 1 35 ? -2.586 6.676 -5.602 1 90.12 35 LEU B O 1
ATOM 1509 N N . MET B 1 36 ? -3.143 4.641 -6.227 1 90.12 36 MET B N 1
ATOM 1510 C CA . MET B 1 36 ? -4.512 4.984 -6.602 1 90.12 36 MET B CA 1
ATOM 1511 C C . MET B 1 36 ? -5.496 3.939 -6.09 1 90.12 36 MET B C 1
ATOM 1513 O O . MET B 1 36 ? -5.332 2.746 -6.352 1 90.12 36 MET B O 1
ATOM 1517 N N . THR B 1 37 ? -6.469 4.375 -5.383 1 89.44 37 THR B N 1
ATOM 1518 C CA . THR B 1 37 ? -7.43 3.455 -4.789 1 89.44 37 THR B CA 1
ATOM 1519 C C . THR B 1 37 ? -8.781 4.133 -4.602 1 89.44 37 THR B C 1
ATOM 1521 O O . THR B 1 37 ? -8.883 5.359 -4.684 1 89.44 37 THR B O 1
ATOM 1524 N N . ARG B 1 38 ? -9.727 3.307 -4.359 1 88.94 38 ARG B N 1
ATOM 1525 C CA . ARG B 1 38 ? -11.016 3.85 -3.938 1 88.94 38 ARG B CA 1
ATOM 1526 C C . ARG B 1 38 ? -11.016 4.16 -2.445 1 88.94 38 ARG B C 1
ATOM 1528 O O . ARG B 1 38 ? -10.336 3.492 -1.666 1 88.94 38 ARG B O 1
ATOM 1535 N N . GLY B 1 39 ? -11.773 5.188 -2.066 1 91.69 39 GLY B N 1
ATOM 1536 C CA . GLY B 1 39 ? -11.891 5.559 -0.666 1 91.69 39 GLY B CA 1
ATOM 1537 C C . GLY B 1 39 ? -13.062 6.477 -0.39 1 91.69 39 GLY B C 1
ATOM 1538 O O . GLY B 1 39 ? -13.953 6.621 -1.229 1 91.69 39 GLY B O 1
ATOM 1539 N N . SER B 1 40 ? -13.109 6.895 0.767 1 94.75 40 SER B N 1
ATOM 1540 C CA . SER B 1 40 ? -14.156 7.816 1.188 1 94.75 40 SER B CA 1
ATOM 1541 C C . SER B 1 40 ? -13.594 9.219 1.428 1 94.75 40 SER B C 1
ATOM 1543 O O . SER B 1 40 ? -12.406 9.375 1.713 1 94.75 40 SER B O 1
ATOM 1545 N N . PHE B 1 41 ? -14.5 10.203 1.235 1 97.25 41 PHE B N 1
ATOM 1546 C CA . PHE B 1 41 ? -14.172 11.617 1.402 1 97.25 41 PHE B CA 1
ATOM 1547 C C . PHE B 1 41 ? -15.336 12.375 2.021 1 97.25 41 PHE B C 1
ATOM 1549 O O . PHE B 1 41 ? -16.469 12.25 1.563 1 97.25 41 PHE B O 1
ATOM 1556 N N . THR B 1 42 ? -14.938 13.109 3.129 1 97.44 42 THR B N 1
ATOM 1557 C CA . THR B 1 42 ? -15.984 13.898 3.771 1 97.44 42 THR B CA 1
ATOM 1558 C C . THR B 1 42 ? -15.406 15.141 4.438 1 97.44 42 THR B C 1
ATOM 1560 O O . THR B 1 42 ? -14.203 15.195 4.711 1 97.44 42 THR B O 1
ATOM 1563 N N . LYS B 1 43 ? -16.188 16.109 4.574 1 97.44 43 LYS B N 1
ATOM 1564 C CA . LYS B 1 43 ? -15.875 17.266 5.402 1 97.44 43 LYS B CA 1
ATOM 1565 C C . LYS B 1 43 ? -16.719 17.281 6.676 1 97.44 43 LYS B C 1
ATOM 1567 O O . LYS B 1 43 ? -17.938 17.156 6.621 1 97.44 43 LYS B O 1
ATOM 1572 N N . LYS B 1 44 ? -16.031 17.422 7.82 1 96.69 44 LYS B N 1
ATOM 1573 C CA . LYS B 1 44 ? -16.703 17.469 9.117 1 96.69 44 LYS B CA 1
ATOM 1574 C C . LYS B 1 44 ? -15.945 18.344 10.102 1 96.69 44 LYS B C 1
ATOM 1576 O O . LYS B 1 44 ? -14.734 18.203 10.266 1 96.69 44 LYS B O 1
ATOM 1581 N N . ASN B 1 45 ? -16.594 19.25 10.758 1 96.38 45 ASN B N 1
ATOM 1582 C CA . ASN B 1 45 ? -16.062 20.062 11.844 1 96.38 45 ASN B CA 1
ATOM 1583 C C . ASN B 1 45 ? -14.773 20.766 11.438 1 96.38 45 ASN B C 1
ATOM 1585 O O . ASN B 1 45 ? -13.773 20.703 12.148 1 96.38 45 ASN B O 1
ATOM 1589 N N . GLY B 1 46 ? -14.789 21.375 10.273 1 96.44 46 GLY B N 1
ATOM 1590 C CA . GLY B 1 46 ? -13.688 22.219 9.828 1 96.44 46 GLY B CA 1
ATOM 1591 C C . GLY B 1 46 ? -12.5 21.422 9.328 1 96.44 46 GLY B C 1
ATOM 1592 O O . GLY B 1 46 ? -11.398 21.969 9.18 1 96.44 46 GLY B O 1
ATOM 1593 N N . SER B 1 47 ? -12.789 20.109 9.039 1 98.12 47 SER B N 1
ATOM 1594 C CA . SER B 1 47 ? -11.703 19.266 8.531 1 98.12 47 SER B CA 1
ATOM 1595 C C . SER B 1 47 ? -12.18 18.344 7.418 1 98.12 47 SER B C 1
ATOM 1597 O O . SER B 1 47 ? -13.359 17.984 7.367 1 98.12 47 SER B O 1
ATOM 1599 N N . TYR B 1 48 ? -11.266 18.094 6.512 1 98.44 48 TYR B N 1
ATOM 1600 C CA . TYR B 1 48 ? -11.492 17.062 5.496 1 98.44 48 TYR B CA 1
ATOM 1601 C C . TYR B 1 48 ? -10.938 15.719 5.941 1 98.44 48 TYR B C 1
ATOM 1603 O O . TYR B 1 48 ? -9.859 15.648 6.535 1 98.44 48 TYR B O 1
ATOM 1611 N N . TYR B 1 49 ? -11.68 14.688 5.637 1 97.88 49 TYR B N 1
ATOM 1612 C CA . TYR B 1 49 ? -11.266 13.312 5.93 1 97.88 49 TYR B CA 1
ATOM 1613 C C . TYR B 1 49 ? -11.188 12.484 4.656 1 97.88 49 TYR B C 1
ATOM 1615 O O . TYR B 1 49 ? -12.172 12.352 3.928 1 97.88 49 TYR B O 1
ATOM 1623 N N . ILE B 1 50 ? -10.016 12.008 4.395 1 96.5 50 ILE B N 1
ATOM 1624 C CA . ILE B 1 50 ? -9.773 11.07 3.309 1 96.5 50 ILE B CA 1
ATOM 1625 C C . ILE B 1 50 ? -9.43 9.695 3.881 1 96.5 50 ILE B C 1
ATOM 1627 O O . ILE B 1 50 ? -8.422 9.539 4.574 1 96.5 50 ILE B O 1
ATOM 1631 N N . SER B 1 51 ? -10.266 8.703 3.525 1 93.38 51 SER B N 1
ATOM 1632 C CA . SER B 1 51 ? -10.062 7.375 4.09 1 93.38 51 SER B CA 1
ATOM 1633 C C . SER B 1 51 ? -10.016 6.312 2.998 1 93.38 51 SER B C 1
ATOM 1635 O O . SER B 1 51 ? -10.797 6.355 2.047 1 93.38 51 SER B O 1
ATOM 1637 N N . TYR B 1 52 ? -9.047 5.391 3.162 1 88.44 52 TYR B N 1
ATOM 1638 C CA . TYR B 1 52 ? -8.914 4.285 2.215 1 88.44 52 TYR B CA 1
ATOM 1639 C C . TYR B 1 52 ? -8.32 3.055 2.893 1 88.44 52 TYR B C 1
ATOM 1641 O O . TYR B 1 52 ? -7.613 3.168 3.893 1 88.44 52 TYR B O 1
ATOM 1649 N N . LYS B 1 53 ? -8.594 1.955 2.301 1 80.94 53 LYS B N 1
ATOM 1650 C CA . LYS B 1 53 ? -8.055 0.697 2.807 1 80.94 53 LYS B CA 1
ATOM 1651 C C . LYS B 1 53 ? -6.695 0.392 2.184 1 80.94 53 LYS B C 1
ATOM 1653 O O . LYS B 1 53 ? -6.496 0.588 0.983 1 80.94 53 LYS B O 1
ATOM 1658 N N . GLU B 1 54 ? -5.758 0.116 3.072 1 75.88 54 GLU B N 1
ATOM 1659 C CA . GLU B 1 54 ? -4.449 -0.324 2.6 1 75.88 54 GLU B CA 1
ATOM 1660 C C . GLU B 1 54 ? -4.469 -1.801 2.215 1 75.88 54 GLU B C 1
ATOM 1662 O O . GLU B 1 54 ? -4.602 -2.672 3.078 1 75.88 54 GLU B O 1
ATOM 1667 N N . THR B 1 55 ? -4.988 -2.045 1.065 1 62.25 55 THR B N 1
ATOM 1668 C CA . THR B 1 55 ? -5.125 -3.439 0.657 1 62.25 55 THR B CA 1
ATOM 1669 C C . THR B 1 55 ? -3.754 -4.059 0.391 1 62.25 55 THR B C 1
ATOM 1671 O O . THR B 1 55 ? -2.838 -3.377 -0.073 1 62.25 55 THR B O 1
ATOM 1674 N N . GLN B 1 56 ? -3.604 -5.109 1.109 1 61.56 56 GLN B N 1
ATOM 1675 C CA . GLN B 1 56 ? -2.418 -5.895 0.785 1 61.56 56 GLN B CA 1
ATOM 1676 C C . GLN B 1 56 ? -2.5 -6.453 -0.632 1 61.56 56 GLN B C 1
ATOM 1678 O O . GLN B 1 56 ? -3.594 -6.695 -1.147 1 61.56 56 GLN B O 1
ATOM 1683 N N . THR B 1 57 ? -1.477 -6.254 -1.475 1 57 57 THR B N 1
ATOM 1684 C CA . THR B 1 57 ? -1.451 -6.809 -2.824 1 57 57 THR B CA 1
ATOM 1685 C C . THR B 1 57 ? -2.268 -8.094 -2.896 1 57 57 THR B C 1
ATOM 1687 O O . THR B 1 57 ? -2.883 -8.391 -3.924 1 57 57 THR B O 1
ATOM 1690 N N . ILE B 1 58 ? -2.391 -8.797 -1.821 1 54.34 58 ILE B N 1
ATOM 1691 C CA . ILE B 1 58 ? -3.014 -10.109 -1.857 1 54.34 58 ILE B CA 1
ATOM 1692 C C . ILE B 1 58 ? -4.5 -9.992 -1.532 1 54.34 58 ILE B C 1
ATOM 1694 O O . ILE B 1 58 ? -5.195 -11 -1.394 1 54.34 58 ILE B O 1
ATOM 1698 N N . GLY B 1 59 ? -5.137 -8.844 -1.587 1 53.28 59 GLY B N 1
ATOM 1699 C CA . GLY B 1 59 ? -6.578 -8.695 -1.439 1 53.28 59 GLY B CA 1
ATOM 1700 C C . GLY B 1 59 ? -7.027 -8.656 0.008 1 53.28 59 GLY B C 1
ATOM 1701 O O . GLY B 1 59 ? -8.219 -8.531 0.289 1 53.28 59 GLY B O 1
ATOM 1702 N N . PHE B 1 60 ? -6.297 -9.078 0.891 1 54.25 60 PHE B N 1
ATOM 1703 C CA . PHE B 1 60 ? -6.914 -9.148 2.211 1 54.25 60 PHE B CA 1
ATOM 1704 C C . PHE B 1 60 ? -6.824 -7.809 2.926 1 54.25 60 PHE B C 1
ATOM 1706 O O . PHE B 1 60 ? -5.906 -7.027 2.676 1 54.25 60 PHE B O 1
ATOM 1713 N N . GLU B 1 61 ? -8 -7.668 3.555 1 56.78 61 GLU B N 1
ATOM 1714 C CA . GLU B 1 61 ? -8.266 -6.375 4.18 1 56.78 61 GLU B CA 1
ATOM 1715 C C . GLU B 1 61 ? -7.152 -5.992 5.148 1 56.78 61 GLU B C 1
ATOM 1717 O O . GLU B 1 61 ? -6.719 -6.812 5.961 1 56.78 61 GLU B O 1
ATOM 1722 N N . GLY B 1 62 ? -6.488 -5.145 4.801 1 63.41 62 GLY B N 1
ATOM 1723 C CA . GLY B 1 62 ? -5.395 -4.551 5.551 1 63.41 62 GLY B CA 1
ATOM 1724 C C . GLY B 1 62 ? -5.836 -3.426 6.465 1 63.41 62 GLY B C 1
ATOM 1725 O O . GLY B 1 62 ? -6.945 -3.457 7.004 1 63.41 62 GLY B O 1
ATOM 1726 N N . CYS B 1 63 ? -5.16 -2.543 6.867 1 73.88 63 CYS B N 1
ATOM 1727 C CA . CYS B 1 63 ? -5.266 -1.325 7.664 1 73.88 63 CYS B CA 1
ATOM 1728 C C . CYS B 1 63 ? -6 -0.233 6.895 1 73.88 63 CYS B C 1
ATOM 1730 O O . CYS B 1 63 ? -6.023 -0.243 5.664 1 73.88 63 CYS B O 1
ATOM 1732 N N . THR B 1 64 ? -6.836 0.44 7.715 1 82.12 64 THR B N 1
ATOM 1733 C CA . THR B 1 64 ? -7.43 1.643 7.145 1 82.12 64 THR B CA 1
ATOM 1734 C C . THR B 1 64 ? -6.598 2.875 7.492 1 82.12 64 THR B C 1
ATOM 1736 O O . THR B 1 64 ? -6.188 3.047 8.641 1 82.12 64 THR B O 1
ATOM 1739 N N . THR B 1 65 ? -6.32 3.596 6.512 1 87.25 65 THR B N 1
ATOM 1740 C CA . THR B 1 65 ? -5.633 4.863 6.734 1 87.25 65 THR B CA 1
ATOM 1741 C C . THR B 1 65 ? -6.582 6.039 6.512 1 87.25 65 THR B C 1
ATOM 1743 O O . THR B 1 65 ? -7.355 6.047 5.551 1 87.25 65 THR B O 1
ATOM 1746 N N . THR B 1 66 ? -6.594 6.969 7.457 1 93.12 66 THR B N 1
ATOM 1747 C CA . THR B 1 66 ? -7.34 8.211 7.316 1 93.12 66 THR B CA 1
ATOM 1748 C C . THR B 1 66 ? -6.406 9.414 7.402 1 93.12 66 THR B C 1
ATOM 1750 O O . THR B 1 66 ? -5.578 9.5 8.312 1 93.12 66 THR B O 1
ATOM 1753 N N . ILE B 1 67 ? -6.562 10.25 6.453 1 95.44 67 IL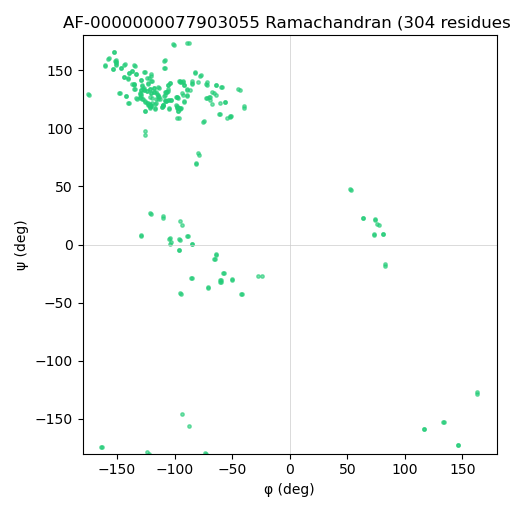E B N 1
ATOM 1754 C CA . ILE B 1 67 ? -5.867 11.531 6.469 1 95.44 67 ILE B CA 1
ATOM 1755 C C . ILE B 1 67 ? -6.852 12.641 6.824 1 95.44 67 ILE B C 1
ATOM 1757 O O . ILE B 1 67 ? -7.832 12.867 6.113 1 95.44 67 ILE B O 1
ATOM 1761 N N . LYS B 1 68 ? -6.566 13.258 7.941 1 97.19 68 LYS B N 1
ATOM 1762 C CA . LYS B 1 68 ? -7.363 14.398 8.398 1 97.19 68 LYS B CA 1
ATOM 1763 C C . LYS B 1 68 ? -6.641 15.711 8.148 1 97.19 68 LYS B C 1
ATOM 1765 O O . LYS B 1 68 ? -5.535 15.93 8.641 1 97.19 68 LYS B O 1
ATOM 1770 N N . ILE B 1 69 ? -7.285 16.609 7.434 1 97.94 69 ILE B N 1
ATOM 1771 C CA . ILE B 1 69 ? -6.664 17.875 7.074 1 97.94 69 ILE B CA 1
ATOM 1772 C C . ILE B 1 69 ? -7.555 19.031 7.523 1 97.94 69 ILE B C 1
ATOM 1774 O O . ILE B 1 69 ? -8.727 19.109 7.133 1 97.94 69 ILE B O 1
ATOM 1778 N N . ALA B 1 70 ? -6.938 19.844 8.32 1 97.62 70 ALA B N 1
ATOM 1779 C CA . ALA B 1 70 ? -7.676 21.047 8.703 1 97.62 70 ALA B CA 1
ATOM 1780 C C . ALA B 1 70 ? -7.961 21.938 7.492 1 97.62 70 ALA B C 1
ATOM 1782 O O . ALA B 1 70 ? -7.078 22.172 6.664 1 97.62 70 ALA B O 1
ATOM 1783 N N . GLU B 1 71 ? -9.117 22.438 7.41 1 96.19 71 GLU B N 1
ATOM 1784 C CA . GLU B 1 71 ? -9.539 23.234 6.27 1 96.19 71 GLU B CA 1
ATOM 1785 C C . GLU B 1 71 ? -8.656 24.469 6.113 1 96.19 71 GLU B C 1
ATOM 1787 O O . GLU B 1 71 ? -8.398 24.922 4.992 1 96.19 71 GLU B O 1
ATOM 1792 N N . ASP B 1 72 ? -8.133 25 7.207 1 95.12 72 ASP B N 1
ATOM 1793 C CA . ASP B 1 72 ? -7.309 26.203 7.168 1 95.12 72 ASP B CA 1
ATOM 1794 C C . ASP B 1 72 ? -5.855 25.875 6.855 1 95.12 72 ASP B C 1
ATOM 1796 O O . ASP B 1 72 ? -5 26.766 6.812 1 95.12 72 ASP B O 1
ATOM 1800 N N . GLY B 1 73 ? -5.594 24.594 6.676 1 94.62 73 GLY B N 1
ATOM 1801 C CA . GLY B 1 73 ? -4.254 24.156 6.316 1 94.62 73 GLY B CA 1
ATOM 1802 C C . GLY B 1 73 ? -3.273 24.219 7.473 1 94.62 73 GLY B C 1
ATOM 1803 O O . GLY B 1 73 ? -2.061 24.281 7.262 1 94.62 73 GLY B O 1
ATOM 1804 N N . SER B 1 74 ? -3.768 24.219 8.695 1 95.19 74 SER B N 1
ATOM 1805 C CA . SER B 1 74 ? -2.891 24.391 9.852 1 95.19 74 SER B CA 1
ATOM 1806 C C . SER B 1 74 ? -2.289 23.062 10.289 1 95.19 74 SER B C 1
ATOM 1808 O O . SER B 1 74 ? -1.197 23.031 10.859 1 95.19 74 SER B O 1
ATOM 1810 N N . ARG B 1 75 ? -3.041 22.016 10.023 1 96.81 75 ARG B N 1
ATOM 1811 C CA . ARG B 1 75 ? -2.549 20.734 10.531 1 96.81 75 ARG B CA 1
ATOM 1812 C C . ARG B 1 75 ? -3.068 19.578 9.688 1 96.81 75 ARG B C 1
ATOM 1814 O O . ARG B 1 75 ? -4.148 19.656 9.094 1 96.81 75 ARG B O 1
ATOM 1821 N N . VAL B 1 76 ? -2.301 18.547 9.641 1 97.12 76 VAL B N 1
ATOM 1822 C CA . VAL B 1 76 ? -2.639 17.281 9.016 1 97.12 76 VAL B CA 1
ATOM 1823 C C . VAL B 1 76 ? -2.357 16.125 9.984 1 97.12 76 VAL B C 1
ATOM 1825 O O . VAL B 1 76 ? -1.29 16.078 10.602 1 97.12 76 VAL B O 1
ATOM 1828 N N . ALA B 1 77 ? -3.318 15.273 10.148 1 95.44 77 ALA B N 1
ATOM 1829 C CA . ALA B 1 77 ? -3.119 14.047 10.914 1 95.44 77 ALA B CA 1
ATOM 1830 C C . ALA B 1 77 ? -3.248 12.812 10.031 1 95.44 77 ALA B C 1
ATOM 1832 O O . ALA B 1 77 ? -4.219 12.68 9.281 1 95.44 77 ALA B O 1
ATOM 1833 N N . LEU B 1 78 ? -2.24 12.008 10.047 1 92.94 78 LEU B N 1
ATOM 1834 C CA . LEU B 1 78 ? -2.309 10.68 9.438 1 92.94 78 LEU B CA 1
ATOM 1835 C C . LEU B 1 78 ? -2.65 9.617 10.469 1 92.94 78 LEU B C 1
ATOM 1837 O O . LEU B 1 78 ? -1.858 9.352 11.383 1 92.94 78 LEU B O 1
ATOM 1841 N N . LEU B 1 79 ? -3.811 9.016 10.219 1 89.5 79 LEU B N 1
ATOM 1842 C CA . LEU B 1 79 ? -4.328 8.039 11.164 1 89.5 79 LEU B CA 1
ATOM 1843 C C . LEU B 1 79 ? -4.402 6.656 10.531 1 89.5 79 LEU B C 1
ATOM 1845 O O . LEU B 1 79 ? -5.004 6.484 9.477 1 89.5 79 LEU B O 1
ATOM 1849 N N . ARG B 1 80 ? -3.73 5.738 11.133 1 82.25 80 ARG B N 1
ATOM 1850 C CA . ARG B 1 80 ? -3.797 4.355 10.68 1 82.25 80 ARG B CA 1
ATOM 1851 C C . ARG B 1 80 ? -4.461 3.467 11.727 1 82.25 80 ARG B C 1
ATOM 1853 O O . ARG B 1 80 ? -4.07 3.475 12.898 1 82.25 80 ARG B O 1
ATOM 1860 N N . PHE B 1 81 ? -5.488 2.766 11.172 1 78.62 81 PHE B N 1
ATOM 1861 C CA . PHE B 1 81 ? -6.219 1.887 12.078 1 78.62 81 PHE B CA 1
ATOM 1862 C C . PHE B 1 81 ? -6.172 0.444 11.594 1 78.62 81 PHE B C 1
ATOM 1864 O O . PHE B 1 81 ? -6.465 0.167 10.43 1 78.62 81 PHE B O 1
ATOM 1871 N N . GLY B 1 82 ? -5.758 -0.51 12.43 1 71.38 82 GLY B N 1
ATOM 1872 C CA . GLY B 1 82 ? -5.656 -1.93 12.133 1 71.38 82 GLY B CA 1
ATOM 1873 C C . GLY B 1 82 ? -4.781 -2.686 13.117 1 71.38 82 GLY B C 1
ATOM 1874 O O . GLY B 1 82 ? -4.992 -2.613 14.328 1 71.38 82 GLY B O 1
ATOM 1875 N N . ARG B 1 83 ? -3.773 -3.447 12.531 1 64.25 83 ARG B N 1
ATOM 1876 C CA . ARG B 1 83 ? -2.898 -4.246 13.383 1 64.25 83 ARG B CA 1
ATOM 1877 C C . ARG B 1 83 ? -1.949 -3.361 14.18 1 64.25 83 ARG B C 1
ATOM 1879 O O . ARG B 1 83 ? -1.591 -3.688 15.312 1 64.25 83 ARG B O 1
ATOM 1886 N N . ALA B 1 84 ? -1.479 -2.309 13.586 1 66.31 84 ALA B N 1
ATOM 1887 C CA . ALA B 1 84 ? -0.628 -1.338 14.273 1 66.31 84 ALA B CA 1
ATOM 1888 C C . ALA B 1 84 ? -1.189 0.075 14.141 1 66.31 84 ALA B C 1
ATOM 1890 O O . ALA B 1 84 ? -0.996 0.732 13.109 1 66.31 84 ALA B O 1
ATOM 1891 N N . ASN B 1 85 ? -1.896 0.484 15.188 1 73 85 ASN B N 1
ATOM 1892 C CA . ASN B 1 85 ? -2.426 1.844 15.172 1 73 85 ASN B CA 1
ATOM 1893 C C . ASN B 1 85 ? -1.309 2.881 15.25 1 73 85 ASN B C 1
ATOM 1895 O O . ASN B 1 85 ? -0.325 2.686 15.969 1 73 85 ASN B O 1
ATOM 1899 N N . SER B 1 86 ? -1.33 3.818 14.438 1 78.5 86 SER B N 1
ATOM 1900 C CA . SER B 1 86 ? -0.351 4.898 14.477 1 78.5 86 SER B CA 1
ATOM 1901 C C . SER B 1 86 ? -0.982 6.234 14.094 1 78.5 86 SER B C 1
ATOM 1903 O O . SER B 1 86 ? -1.997 6.27 13.398 1 78.5 86 SER B O 1
ATOM 1905 N N . GLN B 1 87 ? -0.44 7.246 14.82 1 87 87 GLN B N 1
ATOM 1906 C CA . GLN B 1 87 ? -0.873 8.609 14.508 1 87 87 GLN B CA 1
ATOM 1907 C C . GLN B 1 87 ? 0.324 9.531 14.305 1 87 87 GLN B C 1
ATOM 1909 O O . GLN B 1 87 ? 1.251 9.547 15.109 1 87 87 GLN B O 1
ATOM 1914 N N . LEU B 1 88 ? 0.277 10.234 13.195 1 90.81 88 LEU B N 1
ATOM 1915 C CA . LEU B 1 88 ? 1.275 11.25 12.875 1 90.81 88 LEU B CA 1
ATOM 1916 C C . LEU B 1 88 ? 0.622 12.609 12.688 1 90.81 88 LEU B C 1
ATOM 1918 O O . LEU B 1 88 ? -0.272 12.766 11.852 1 90.81 88 LEU B O 1
ATOM 1922 N N . LEU B 1 89 ? 1.106 13.523 13.539 1 94.5 89 LEU B N 1
ATOM 1923 C CA . LEU B 1 89 ? 0.543 14.875 13.477 1 94.5 89 LEU B CA 1
ATOM 1924 C C . LEU B 1 89 ? 1.542 15.852 12.875 1 94.5 89 LEU B C 1
ATOM 1926 O O . LEU B 1 89 ? 2.662 15.992 13.367 1 94.5 89 LEU B O 1
ATOM 1930 N N . ILE B 1 90 ? 1.095 16.469 11.875 1 96.12 90 ILE B N 1
ATOM 1931 C CA . ILE B 1 90 ? 1.903 17.469 11.18 1 96.12 90 ILE B CA 1
ATOM 1932 C C . ILE B 1 90 ? 1.317 18.859 11.406 1 96.12 90 ILE B C 1
ATOM 1934 O O . ILE B 1 90 ? 0.166 19.125 11.055 1 96.12 90 ILE B O 1
ATOM 1938 N N . GLU B 1 91 ? 2.104 19.641 12 1 96.88 91 GLU B N 1
ATOM 1939 C CA . GLU B 1 91 ? 1.748 21.047 12.211 1 96.88 91 GLU B CA 1
ATOM 1940 C C . GLU B 1 91 ? 2.863 21.969 11.742 1 96.88 91 GLU B C 1
ATOM 1942 O O . GLU B 1 91 ? 4.039 21.734 12.023 1 96.88 91 GLU B O 1
ATOM 1947 N N . ARG B 1 92 ? 2.383 22.953 11 1 91.19 92 ARG B N 1
ATOM 1948 C CA . ARG B 1 92 ? 3.381 23.875 10.469 1 91.19 92 ARG B CA 1
ATOM 1949 C C . ARG B 1 92 ? 4.223 24.484 11.586 1 91.19 92 ARG B C 1
ATOM 1951 O O . ARG B 1 92 ? 3.686 25.031 12.547 1 91.19 92 ARG B O 1
ATOM 1958 N N . ASP B 1 93 ? 5.512 24.312 11.516 1 89.06 93 ASP B N 1
ATOM 1959 C CA . ASP B 1 93 ? 6.535 24.922 12.375 1 89.06 93 ASP B CA 1
ATOM 1960 C C . ASP B 1 93 ? 6.375 24.469 13.82 1 89.06 93 ASP B C 1
ATOM 1962 O O . ASP B 1 93 ? 6.699 25.203 14.75 1 89.06 93 ASP B O 1
ATOM 1966 N N . ARG B 1 94 ? 5.785 23.406 14.062 1 94.19 94 ARG B N 1
ATOM 1967 C CA . ARG B 1 94 ? 5.648 22.812 15.383 1 94.19 94 ARG B CA 1
ATOM 1968 C C . ARG B 1 94 ? 6.117 21.359 15.383 1 94.19 94 ARG B C 1
ATOM 1970 O O . ARG B 1 94 ? 5.762 20.594 14.492 1 94.19 94 ARG B O 1
ATOM 1977 N N . ARG B 1 95 ? 6.863 21.078 16.344 1 94 95 ARG B N 1
ATOM 1978 C CA . ARG B 1 95 ? 7.398 19.719 16.484 1 94 95 ARG B CA 1
ATOM 1979 C C . ARG B 1 95 ? 6.516 18.875 17.406 1 94 95 ARG B C 1
ATOM 1981 O O . ARG B 1 95 ? 6.309 19.219 18.562 1 94 95 ARG B O 1
ATOM 1988 N N . ASN B 1 96 ? 5.969 17.859 16.875 1 94.38 96 ASN B N 1
ATOM 1989 C CA . ASN B 1 96 ? 5.195 16.859 17.625 1 94.38 96 ASN B CA 1
ATOM 1990 C C . ASN B 1 96 ? 5.941 15.539 17.75 1 94.38 96 ASN B C 1
ATOM 1992 O O . ASN B 1 96 ? 6.867 15.273 16.984 1 94.38 96 ASN B O 1
ATOM 1996 N N . LEU B 1 97 ? 5.504 14.812 18.75 1 91.38 97 LEU B N 1
ATOM 1997 C CA . LEU B 1 97 ? 6.121 13.508 18.922 1 91.38 97 LEU B CA 1
ATOM 1998 C C . LEU B 1 97 ? 5.191 12.398 18.438 1 91.38 97 LEU B C 1
ATOM 2000 O O . LEU B 1 97 ? 3.975 12.469 18.641 1 91.38 97 LEU B O 1
ATOM 2004 N N . CYS B 1 98 ? 5.789 11.359 17.719 1 88.88 98 CYS B N 1
ATOM 2005 C CA . CYS B 1 98 ? 5.035 10.172 17.344 1 88.88 98 CYS B CA 1
ATOM 2006 C C . CYS B 1 98 ? 5.703 8.914 17.875 1 88.88 98 CYS B C 1
ATOM 2008 O O . CYS B 1 98 ? 6.93 8.828 17.938 1 88.88 98 CYS B O 1
ATOM 2010 N N . HIS B 1 99 ? 4.867 8.07 18.344 1 84.12 99 HIS B N 1
ATOM 2011 C CA . HIS B 1 99 ? 5.336 6.758 18.781 1 84.12 99 HIS B CA 1
ATOM 2012 C C . HIS B 1 99 ? 5.113 5.707 17.688 1 84.12 99 HIS B C 1
ATOM 2014 O O . HIS B 1 99 ? 3.979 5.465 17.281 1 84.12 99 HIS B O 1
ATOM 2020 N N . TYR B 1 100 ? 6.242 5.145 17.281 1 77.25 100 TYR B N 1
ATOM 2021 C CA . TYR B 1 100 ? 6.223 4.203 16.156 1 77.25 100 TYR B CA 1
ATOM 2022 C C . TYR B 1 100 ? 6.637 2.809 16.609 1 77.25 100 TYR B C 1
ATOM 2024 O O . TYR B 1 100 ? 7.684 2.641 17.25 1 77.25 100 TYR B O 1
ATOM 2032 N N . GLU B 1 101 ? 5.809 1.872 16.234 1 74 101 GLU B N 1
ATOM 2033 C CA . GLU B 1 101 ? 6.121 0.494 16.609 1 74 101 GLU B CA 1
ATOM 2034 C C . GLU B 1 101 ? 6.824 -0.232 15.461 1 74 101 GLU B C 1
ATOM 2036 O O . GLU B 1 101 ? 6.289 -0.327 14.352 1 74 101 GLU B O 1
ATOM 2041 N N . THR B 1 102 ? 8.031 -0.608 15.633 1 70.62 102 THR B N 1
ATOM 2042 C CA . THR B 1 102 ? 8.773 -1.42 14.68 1 70.62 102 THR B CA 1
ATOM 2043 C C . THR B 1 102 ? 8.82 -2.879 15.125 1 70.62 102 THR B C 1
ATOM 2045 O O . THR B 1 102 ? 8.266 -3.229 16.172 1 70.62 102 THR B O 1
ATOM 2048 N N . GLU B 1 103 ? 9.328 -3.713 14.273 1 67.12 103 GLU B N 1
ATOM 2049 C CA . GLU B 1 103 ? 9.492 -5.125 14.609 1 67.12 103 GLU B CA 1
ATOM 2050 C C . GLU B 1 103 ? 10.406 -5.301 15.812 1 67.12 103 GLU B C 1
ATOM 2052 O O . GLU B 1 103 ? 10.234 -6.23 16.609 1 67.12 103 GLU B O 1
ATOM 2057 N N . VAL B 1 104 ? 11.344 -4.441 15.953 1 72.19 104 VAL B N 1
ATOM 2058 C CA . VAL B 1 104 ? 12.391 -4.609 16.953 1 72.19 104 VAL B CA 1
ATO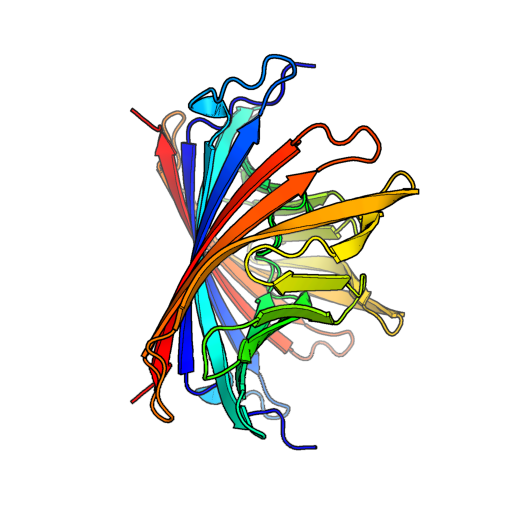M 2059 C C . VAL B 1 104 ? 12.023 -3.811 18.203 1 72.19 104 VAL B C 1
ATOM 2061 O O . VAL B 1 104 ? 12.727 -3.885 19.219 1 72.19 104 VAL B O 1
ATOM 2064 N N . GLY B 1 105 ? 10.992 -3.072 18.219 1 76.62 105 GLY B N 1
ATOM 2065 C CA . GLY B 1 105 ? 10.578 -2.264 19.359 1 76.62 105 GLY B CA 1
ATOM 2066 C C . GLY B 1 105 ? 9.922 -0.957 18.953 1 76.62 105 GLY B C 1
ATOM 2067 O O . GLY B 1 105 ? 9.641 -0.737 17.766 1 76.62 105 GLY B O 1
ATOM 2068 N N . SER B 1 106 ? 9.672 -0.111 20.062 1 78.5 106 SER B N 1
ATOM 2069 C CA . SER B 1 106 ? 9.031 1.179 19.844 1 78.5 106 SER B CA 1
ATOM 2070 C C . SER B 1 106 ? 10.062 2.281 19.625 1 78.5 106 SER B C 1
ATOM 2072 O O . SER B 1 106 ? 11.125 2.273 20.266 1 78.5 106 SER B O 1
ATOM 2074 N N . LEU B 1 107 ? 9.82 3.086 18.719 1 79.88 107 LEU B N 1
ATOM 2075 C CA . LEU B 1 107 ? 10.68 4.227 18.422 1 79.88 107 LEU B CA 1
ATOM 2076 C C . LEU B 1 107 ? 9.906 5.535 18.531 1 79.88 107 LEU B C 1
ATOM 2078 O O . LEU B 1 107 ? 8.758 5.621 18.078 1 79.88 107 LEU B O 1
ATOM 2082 N N . THR B 1 108 ? 10.508 6.516 19.203 1 86.94 108 THR B N 1
ATOM 2083 C CA . THR B 1 108 ? 9.922 7.848 19.266 1 86.94 108 THR B CA 1
ATOM 2084 C C . THR B 1 108 ? 10.562 8.773 18.234 1 86.94 108 THR B C 1
ATOM 2086 O O . THR B 1 108 ? 11.789 8.891 18.172 1 86.94 108 THR B O 1
ATOM 2089 N N . LEU B 1 109 ? 9.734 9.383 17.438 1 88.31 109 LEU B N 1
ATOM 2090 C CA . LEU B 1 109 ? 10.219 10.297 16.406 1 88.31 109 LEU B CA 1
ATOM 2091 C C . LEU B 1 109 ? 9.586 11.672 16.562 1 88.31 109 LEU B C 1
ATOM 2093 O O . LEU B 1 109 ? 8.422 11.789 16.938 1 88.31 109 LEU B O 1
ATOM 2097 N N . GLY B 1 110 ? 10.414 12.656 16.281 1 92.06 110 GLY B N 1
ATOM 2098 C CA . GLY B 1 110 ? 9.875 13.992 16.125 1 92.06 110 GLY B CA 1
ATOM 2099 C C . GLY B 1 110 ? 9.344 14.273 14.734 1 92.06 110 GLY B C 1
ATOM 2100 O O . GLY B 1 110 ? 9.945 13.859 13.742 1 92.06 110 GLY B O 1
ATOM 2101 N N . VAL B 1 111 ? 8.188 14.945 14.68 1 93.44 111 VAL B N 1
ATOM 2102 C CA . VAL B 1 111 ? 7.547 15.297 13.422 1 93.44 111 VAL B CA 1
ATOM 2103 C C . VAL B 1 111 ? 7.379 16.812 13.336 1 93.44 111 VAL B C 1
ATOM 2105 O O . VAL B 1 111 ? 6.723 17.422 14.188 1 93.44 111 VAL B O 1
ATOM 2108 N N . THR B 1 112 ? 8 17.406 12.359 1 94.69 112 THR B N 1
ATOM 2109 C CA . THR B 1 112 ? 7.859 18.844 12.141 1 94.69 112 THR B CA 1
ATOM 2110 C C . THR B 1 112 ? 7.336 19.125 10.734 1 94.69 112 THR B C 1
ATOM 2112 O O . THR B 1 112 ? 7.973 18.75 9.742 1 94.69 112 THR B O 1
ATOM 2115 N N . GLY B 1 113 ? 6.203 19.766 10.695 1 96.06 113 GLY B N 1
ATOM 2116 C CA . GLY B 1 113 ? 5.691 20.156 9.391 1 96.06 113 GLY B CA 1
ATOM 2117 C C . GLY B 1 113 ? 6.469 21.297 8.766 1 96.06 113 GLY B C 1
ATOM 2118 O O . GLY B 1 113 ? 6.82 22.266 9.445 1 96.06 113 GLY B O 1
ATOM 2119 N N . ASP B 1 114 ? 6.711 21.156 7.461 1 95.19 114 ASP B N 1
ATOM 2120 C CA . ASP B 1 114 ? 7.402 22.266 6.812 1 95.19 114 ASP B CA 1
ATOM 2121 C C . ASP B 1 114 ? 6.664 22.719 5.551 1 95.19 114 ASP B C 1
ATOM 2123 O O . ASP B 1 114 ? 7.203 23.484 4.754 1 95.19 114 ASP B O 1
ATOM 2127 N N . GLY B 1 115 ? 5.488 22.172 5.32 1 95.69 115 GLY B N 1
ATOM 2128 C CA . GLY B 1 115 ? 4.633 22.609 4.227 1 95.69 115 GLY B CA 1
ATOM 2129 C C . GLY B 1 115 ? 3.275 21.938 4.227 1 95.69 115 GLY B C 1
ATOM 2130 O O . GLY B 1 115 ? 3.188 20.703 4.32 1 95.69 115 GLY B O 1
ATOM 2131 N N . ILE B 1 116 ? 2.197 22.781 4.156 1 97.12 116 ILE B N 1
ATOM 2132 C CA . ILE B 1 116 ? 0.841 22.281 3.982 1 97.12 116 ILE B CA 1
ATOM 2133 C C . ILE B 1 116 ? 0.073 23.172 3.012 1 97.12 116 ILE B C 1
ATOM 2135 O O . ILE B 1 116 ? -0.005 24.391 3.205 1 97.12 116 ILE B O 1
ATOM 2139 N N . ASP B 1 117 ? -0.411 22.625 1.971 1 97.44 117 ASP B N 1
ATOM 2140 C CA . ASP B 1 117 ? -1.258 23.281 0.984 1 97.44 117 ASP B CA 1
ATOM 2141 C C . ASP B 1 117 ? -2.561 22.516 0.771 1 97.44 117 ASP B C 1
ATOM 2143 O O . ASP B 1 117 ? -2.543 21.375 0.296 1 97.44 117 ASP B O 1
ATOM 2147 N N . CYS B 1 118 ? -3.648 23.125 1.13 1 97.69 118 CYS B N 1
ATOM 2148 C CA . CYS B 1 118 ? -4.945 22.469 1.035 1 97.69 118 CYS B CA 1
ATOM 2149 C C . CYS B 1 118 ? -5.863 23.188 0.066 1 97.69 118 CYS B C 1
ATOM 2151 O O . CYS B 1 118 ? -6.238 24.344 0.309 1 97.69 118 CYS B O 1
ATOM 2153 N N . LYS B 1 119 ? -6.273 22.578 -1.009 1 98.06 119 LYS B N 1
ATOM 2154 C CA . LYS B 1 119 ? -7.199 23.094 -2.01 1 98.06 119 LYS B CA 1
ATOM 2155 C C . LYS B 1 119 ? -8.43 22.203 -2.139 1 98.06 119 LYS B C 1
ATOM 2157 O O . LYS B 1 119 ? -9.016 22.094 -3.217 1 98.06 119 LYS B O 1
ATOM 2162 N N . LEU B 1 120 ? -8.742 21.516 -1.116 1 98.25 120 LEU B N 1
ATOM 2163 C CA . LEU B 1 120 ? -9.906 20.641 -1.089 1 98.25 120 LEU B CA 1
ATOM 2164 C C . LEU B 1 120 ? -11.188 21.438 -0.912 1 98.25 120 LEU B C 1
ATOM 2166 O O . LEU B 1 120 ? -11.188 22.469 -0.231 1 98.25 120 LEU B O 1
ATOM 2170 N N . THR B 1 121 ? -12.195 20.984 -1.511 1 97.56 121 THR B N 1
ATOM 2171 C CA . THR B 1 121 ? -13.562 21.438 -1.292 1 97.56 121 THR B CA 1
ATOM 2172 C C . THR B 1 121 ? -14.461 20.266 -0.913 1 97.56 121 THR B C 1
ATOM 2174 O O . THR B 1 121 ? -14 19.141 -0.797 1 97.56 121 THR B O 1
ATOM 2177 N N . GLU B 1 122 ? -15.664 20.484 -0.718 1 95.94 122 GLU B N 1
ATOM 2178 C CA . GLU B 1 122 ? -16.594 19.422 -0.37 1 95.94 122 GLU B CA 1
ATOM 2179 C C . GLU B 1 122 ? -16.75 18.422 -1.517 1 95.94 122 GLU B C 1
ATOM 2181 O O . GLU B 1 122 ? -17.266 17.312 -1.323 1 95.94 122 GLU B O 1
ATOM 2186 N N . LYS B 1 123 ? -16.266 18.75 -2.709 1 95.75 123 LYS B N 1
ATOM 2187 C CA . LYS B 1 123 ? -16.422 17.906 -3.885 1 95.75 123 LYS B CA 1
ATOM 2188 C C . LYS B 1 123 ? -15.117 17.172 -4.211 1 95.75 123 LYS B C 1
ATOM 2190 O O . LYS B 1 123 ? -15.031 16.484 -5.219 1 95.75 123 LYS B O 1
ATOM 2195 N N . GLY B 1 124 ? -14.141 17.359 -3.467 1 97.56 124 GLY B N 1
ATOM 2196 C CA . GLY B 1 124 ? -12.82 16.828 -3.75 1 97.56 124 GLY B CA 1
ATOM 2197 C C . GLY B 1 124 ? -11.773 17.906 -3.967 1 97.56 124 GLY B C 1
ATOM 2198 O O . GLY B 1 124 ? -11.906 19.016 -3.463 1 97.56 124 GLY B O 1
ATOM 2199 N N . GLY B 1 125 ? -10.742 17.547 -4.613 1 98.06 125 GLY B N 1
ATOM 2200 C CA . GLY B 1 125 ? -9.656 18.484 -4.852 1 98.06 125 GLY B CA 1
ATOM 2201 C C . GLY B 1 125 ? -8.289 17.891 -4.566 1 98.06 125 GLY B C 1
ATOM 2202 O O . GLY B 1 125 ? -8.047 16.719 -4.82 1 98.06 125 GLY B O 1
ATOM 2203 N N . SER B 1 126 ? -7.391 18.797 -4.211 1 98.38 126 SER B N 1
ATOM 2204 C CA . SER B 1 126 ? -6.016 18.359 -4.008 1 98.38 126 SER B CA 1
ATOM 2205 C C . SER B 1 126 ? -5.426 18.938 -2.727 1 98.38 126 SER B C 1
ATOM 2207 O O . SER B 1 126 ? -5.906 19.953 -2.227 1 98.38 126 SER B O 1
ATOM 2209 N N . ALA B 1 127 ? -4.492 18.25 -2.188 1 97.88 127 ALA B N 1
ATOM 2210 C CA . ALA B 1 127 ? -3.705 18.719 -1.05 1 97.88 127 ALA B CA 1
ATOM 2211 C C . ALA B 1 127 ? -2.27 18.203 -1.128 1 97.88 127 ALA B C 1
ATOM 2213 O O . ALA B 1 127 ? -2 17.172 -1.753 1 97.88 127 ALA B O 1
ATOM 2214 N N . ALA B 1 128 ? -1.385 18.953 -0.562 1 97.44 12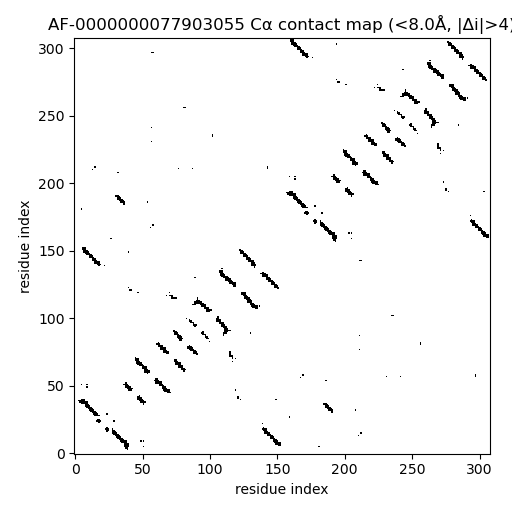8 ALA B N 1
ATOM 2215 C CA . ALA B 1 128 ? 0.021 18.562 -0.445 1 97.44 128 ALA B CA 1
ATOM 2216 C C . ALA B 1 128 ? 0.587 18.969 0.913 1 97.44 128 ALA B C 1
ATOM 2218 O O . ALA B 1 128 ? 0.228 20.016 1.455 1 97.44 128 ALA B O 1
ATOM 2219 N N . PHE B 1 129 ? 1.431 18.125 1.436 1 96.38 129 PHE B N 1
ATOM 2220 C CA . PHE B 1 129 ? 2.104 18.469 2.684 1 96.38 129 PHE B CA 1
ATOM 2221 C C . PHE B 1 129 ? 3.463 17.797 2.771 1 96.38 129 PHE B C 1
ATOM 2223 O O . PHE B 1 129 ? 3.709 16.797 2.086 1 96.38 129 PHE B O 1
ATOM 2230 N N . SER B 1 130 ? 4.305 18.328 3.572 1 95.56 130 SER B N 1
ATOM 2231 C CA . SER B 1 130 ? 5.645 17.812 3.814 1 95.56 130 SER B CA 1
ATOM 2232 C C . SER B 1 130 ? 6.055 18 5.273 1 95.56 130 SER B C 1
ATOM 2234 O O . SER B 1 130 ? 5.551 18.891 5.957 1 95.56 130 SER B O 1
ATOM 2236 N N . TYR B 1 131 ? 6.977 17.109 5.695 1 94.12 131 TYR B N 1
ATOM 2237 C CA . TYR B 1 131 ? 7.414 17.141 7.086 1 94.12 131 TYR B CA 1
ATOM 2238 C C . TYR B 1 131 ? 8.781 16.5 7.242 1 94.12 131 TYR B C 1
ATOM 2240 O O . TYR B 1 131 ? 9.195 15.695 6.402 1 94.12 131 TYR B O 1
ATOM 2248 N N . LEU B 1 132 ? 9.352 16.875 8.344 1 92.25 132 LEU B N 1
ATOM 2249 C CA . LEU B 1 132 ? 10.633 16.312 8.75 1 92.25 132 LEU B CA 1
ATOM 2250 C C . LEU B 1 132 ? 10.461 15.328 9.898 1 92.25 132 LEU B C 1
ATOM 2252 O O . LEU B 1 132 ? 9.664 15.57 10.812 1 92.25 132 LEU B O 1
ATOM 2256 N N . LEU B 1 133 ? 11.195 14.227 9.75 1 90.44 133 LEU B N 1
ATOM 2257 C CA . LEU B 1 133 ? 11.312 13.297 10.867 1 90.44 133 LEU B CA 1
ATOM 2258 C C . LEU B 1 133 ? 12.688 13.398 11.516 1 90.44 133 LEU B C 1
ATOM 2260 O O . LEU B 1 133 ? 13.703 13.422 10.828 1 90.44 133 LEU B O 1
ATOM 2264 N N . ASP B 1 134 ? 12.648 13.484 12.82 1 91.12 134 ASP B N 1
ATOM 2265 C CA . ASP B 1 134 ? 13.93 13.508 13.523 1 91.12 134 ASP B CA 1
ATOM 2266 C C . ASP B 1 134 ? 13.922 12.555 14.719 1 91.12 134 ASP B C 1
ATOM 2268 O O . ASP B 1 134 ? 12.867 12.266 15.281 1 91.12 134 ASP B O 1
ATOM 2272 N N . ALA B 1 135 ? 15.102 11.992 14.969 1 85.62 135 ALA B N 1
ATOM 2273 C CA . ALA B 1 135 ? 15.297 11.094 16.109 1 85.62 135 ALA B CA 1
ATOM 2274 C C . ALA B 1 135 ? 15.672 11.867 17.359 1 85.62 135 ALA B C 1
ATOM 2276 O O . ALA B 1 135 ? 15.75 13.102 17.344 1 85.62 135 ALA B O 1
ATOM 2277 N N . ASP B 1 136 ? 15.727 11.148 18.453 1 76.25 136 ASP B N 1
ATOM 2278 C CA . ASP B 1 136 ? 15.961 11.719 19.781 1 76.25 136 ASP B CA 1
ATOM 2279 C C . ASP B 1 136 ? 17.172 12.648 19.766 1 76.25 136 ASP B C 1
ATOM 2281 O O . ASP B 1 136 ? 17.203 13.641 20.5 1 76.25 136 ASP B O 1
ATOM 2285 N N . ASP B 1 137 ? 18.078 12.484 19.031 1 74.19 137 ASP B N 1
ATOM 2286 C CA . ASP B 1 137 ? 19.266 13.336 19.031 1 74.19 137 ASP B CA 1
ATOM 2287 C C . ASP B 1 137 ? 19.078 14.531 18.094 1 74.19 137 ASP B C 1
ATOM 2289 O O . ASP B 1 137 ? 20.047 15.227 17.781 1 74.19 137 ASP B O 1
ATOM 2293 N N . ALA B 1 138 ? 17.938 14.656 17.625 1 71.69 138 ALA B N 1
ATOM 2294 C CA . ALA B 1 138 ? 17.516 15.773 16.781 1 71.69 138 ALA B CA 1
ATOM 2295 C C . ALA B 1 138 ? 18.125 15.664 15.375 1 71.69 138 ALA B C 1
ATOM 2297 O O . ALA B 1 138 ? 18.156 16.641 14.625 1 71.69 138 ALA B O 1
ATOM 2298 N N . ARG B 1 139 ? 18.703 14.523 15.258 1 84.56 139 ARG B N 1
ATOM 2299 C CA . ARG B 1 139 ? 19.172 14.297 13.891 1 84.56 139 ARG B CA 1
ATOM 2300 C C . ARG B 1 139 ? 18 14.023 12.953 1 84.56 139 ARG B C 1
ATOM 2302 O O . ARG B 1 139 ? 17.172 13.164 13.227 1 84.56 139 ARG B O 1
ATOM 2309 N N . ILE B 1 140 ? 18.016 14.875 11.875 1 85.62 140 ILE B N 1
ATOM 2310 C CA . ILE B 1 140 ? 16.953 14.672 10.883 1 85.62 140 ILE B CA 1
ATOM 2311 C C . ILE B 1 140 ? 17.203 13.367 10.133 1 85.62 140 ILE B C 1
ATOM 2313 O O . ILE B 1 140 ? 18.297 13.125 9.617 1 85.62 140 ILE B O 1
ATOM 2317 N N . VAL B 1 141 ? 16.172 12.602 10.164 1 85.19 141 VAL B N 1
ATOM 2318 C CA . VAL B 1 141 ? 16.25 11.273 9.555 1 85.19 141 VAL B CA 1
ATOM 2319 C C . VAL B 1 141 ? 15.719 11.336 8.125 1 85.19 141 VAL B C 1
ATOM 2321 O O . VAL B 1 141 ? 16.312 10.742 7.215 1 85.19 141 VAL B O 1
ATOM 2324 N N . SER B 1 142 ? 14.617 12.039 7.906 1 88.62 142 SER B N 1
ATOM 2325 C CA . SER B 1 142 ? 14.039 12.07 6.566 1 88.62 142 SER B CA 1
ATOM 2326 C C . SER B 1 142 ? 13.102 13.266 6.395 1 88.62 142 SER B C 1
ATOM 2328 O O . SER B 1 142 ? 12.633 13.828 7.383 1 88.62 142 SER B O 1
ATOM 2330 N N . ARG B 1 143 ? 12.992 13.664 5.168 1 91.5 143 ARG B N 1
ATOM 2331 C CA . ARG B 1 143 ? 11.898 14.531 4.758 1 91.5 143 ARG B CA 1
ATOM 2332 C C . ARG B 1 143 ? 10.883 13.773 3.906 1 91.5 143 ARG B C 1
ATOM 2334 O O . ARG B 1 143 ? 11.258 13.102 2.943 1 91.5 143 ARG B O 1
ATOM 2341 N N . ASN B 1 144 ? 9.664 13.914 4.254 1 92.25 144 ASN B N 1
ATOM 2342 C CA . ASN B 1 144 ? 8.578 13.219 3.568 1 92.25 144 ASN B CA 1
ATOM 2343 C C . ASN B 1 144 ? 7.609 14.203 2.916 1 92.25 144 ASN B C 1
ATOM 2345 O O . ASN B 1 144 ? 7.191 15.18 3.545 1 92.25 144 ASN B O 1
ATOM 2349 N N . THR B 1 145 ? 7.305 13.969 1.685 1 93.94 145 THR B N 1
ATOM 2350 C CA . THR B 1 145 ? 6.371 14.805 0.938 1 93.94 145 THR B CA 1
ATOM 2351 C C . THR B 1 145 ? 5.227 13.969 0.375 1 93.94 145 THR B C 1
ATOM 2353 O O . THR B 1 145 ? 5.453 12.906 -0.2 1 93.94 145 THR B O 1
ATOM 2356 N N . LEU B 1 146 ? 4.02 14.43 0.568 1 94.75 146 LEU B N 1
ATOM 2357 C CA . LEU B 1 146 ? 2.84 13.758 0.033 1 94.75 146 LEU B CA 1
ATOM 2358 C C . LEU B 1 146 ? 1.989 14.727 -0.784 1 94.75 146 LEU B C 1
ATOM 2360 O O . LEU B 1 146 ? 1.785 15.875 -0.38 1 94.75 146 LEU B O 1
ATOM 2364 N N . GLU B 1 147 ? 1.589 14.281 -1.966 1 96.62 147 GLU B N 1
ATOM 2365 C CA . GLU B 1 147 ? 0.582 14.938 -2.797 1 96.62 147 GLU B CA 1
ATOM 2366 C C . GLU B 1 147 ? -0.626 14.031 -3.016 1 96.62 147 GLU B C 1
ATOM 2368 O O . GLU B 1 147 ? -0.475 12.852 -3.354 1 96.62 147 GLU B O 1
ATOM 2373 N N . MET B 1 148 ? -1.826 14.609 -2.861 1 96.69 148 MET B N 1
ATOM 2374 C CA . MET B 1 148 ? -3.006 13.758 -3.006 1 96.69 148 MET B CA 1
ATOM 2375 C C . MET B 1 148 ? -4.086 14.461 -3.824 1 96.69 148 MET B C 1
ATOM 2377 O O . MET B 1 148 ? -4.188 15.688 -3.797 1 96.69 148 MET B O 1
ATOM 2381 N N . THR B 1 149 ? -4.867 13.719 -4.531 1 97.94 149 THR B N 1
ATOM 2382 C CA . THR B 1 149 ? -6.07 14.18 -5.211 1 97.94 149 THR B CA 1
ATOM 2383 C C . THR B 1 149 ? -7.262 13.289 -4.871 1 97.94 149 THR B C 1
ATOM 2385 O O . THR B 1 149 ? -7.102 12.086 -4.672 1 97.94 149 THR B O 1
ATOM 2388 N N . VAL B 1 150 ? -8.344 13.883 -4.727 1 97.75 150 VAL B N 1
ATOM 2389 C CA . VAL B 1 150 ? -9.609 13.219 -4.445 1 97.75 150 VAL B CA 1
ATOM 2390 C C . VAL B 1 150 ? -10.641 13.594 -5.512 1 97.75 150 VAL B C 1
ATOM 2392 O O . VAL B 1 150 ? -10.914 14.781 -5.727 1 97.75 150 VAL B O 1
ATOM 2395 N N . GLN B 1 151 ? -11.148 12.594 -6.16 1 97.12 151 GLN B N 1
ATOM 2396 C CA . GLN B 1 151 ? -12.109 12.828 -7.227 1 97.12 151 GLN B CA 1
ATOM 2397 C C . GLN B 1 151 ? -13.32 11.898 -7.09 1 97.12 151 GLN B C 1
ATOM 2399 O O . GLN B 1 151 ? -13.164 10.688 -6.918 1 97.12 151 GLN B O 1
ATOM 2404 N N . HIS B 1 152 ? -14.523 12.445 -7.062 1 94.69 152 HIS B N 1
ATOM 2405 C CA . HIS B 1 152 ? -15.734 11.633 -7.004 1 94.69 152 HIS B CA 1
ATOM 2406 C C . HIS B 1 152 ? -15.836 10.703 -8.211 1 94.69 152 HIS B C 1
ATOM 2408 O O . HIS B 1 152 ? -15.539 11.109 -9.336 1 94.69 152 HIS B O 1
ATOM 2414 N N . VAL B 1 153 ? -16.219 9.398 -7.871 1 86.06 153 VAL B N 1
ATOM 2415 C CA . VAL B 1 153 ? -16.406 8.45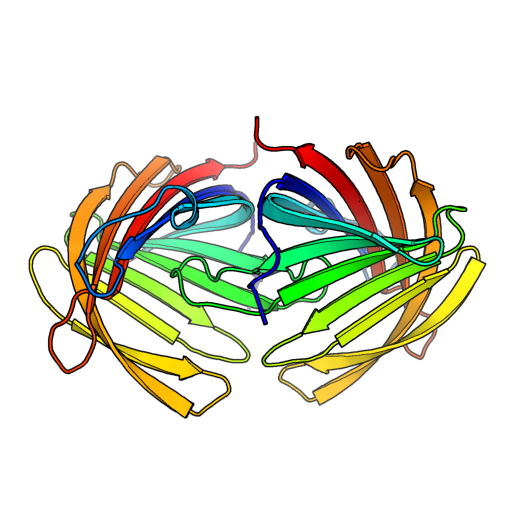3 -8.961 1 86.06 153 VAL B CA 1
ATOM 2416 C C . VAL B 1 153 ? -17.719 8.742 -9.68 1 86.06 153 VAL B C 1
ATOM 2418 O O . VAL B 1 153 ? -18.766 8.898 -9.031 1 86.06 153 VAL B O 1
ATOM 2421 N N . ASN B 1 154 ? -17.828 9.32 -10.891 1 69.06 154 ASN B N 1
ATOM 2422 C CA . ASN B 1 154 ? -19.062 9.594 -11.617 1 69.06 154 ASN B CA 1
ATOM 2423 C C . ASN B 1 154 ? -19.797 8.305 -11.992 1 69.06 154 ASN B C 1
ATOM 2425 O O . ASN B 1 154 ? -19.156 7.27 -12.211 1 69.06 154 ASN B O 1
#

Foldseek 3Di:
DPDADQFKKKKKWKWKFFAPPVGDGDPVRIDIDIDIDTWHWADDDQKIKTKDFPQDPVRDTAWIWIWIAGNVQAKIWIFIDHPFTWIDIEGAQDWDWTWDADPVGIFIKIKYWPDKDDPADRQWAKIKTKIWIAGPVRHTGMIMIMIMTMHGRD/DPDADQFKKKKKKKWKFFAPPVGDGDPVRIDIDIDIDTWHWADDDQKIKTKDFPADPVRDTHWIWIWIAGNVQQKIWIFIDDPDTWIDIEGAQDWDWTWDADPVGIFIKIKYWPDKDDPADRQWAKIKTKIWIAGPVRHTGMIMIMIMTMHGRD

pLDDT: mean 85.59, std 13.03, range [34.31, 98.44]